Protein 9J09 (pdb70)

Radius of gyration: 22.7 Å; Cα contacts (8 Å, |Δi|>4): 331; chains: 1; bounding box: 56×51×51 Å

Nearest PDB structures (foldseek):
  8bf8-assembly1_A  TM=7.642E-01  e=5.439E-06  Deinococcus radiodurans R1 = ATCC 13939 = DSM 20539
  5nvn-assembly2_C  TM=5.450E-01  e=2.895E-01  Homo sapiens
  2jgb-assembly1_A  TM=5.461E-01  e=4.696E-01  Homo sapiens
  5nvl-assembly2_C  TM=5.279E-01  e=4.988E-01  Homo sapiens
  5nvm-assembly1_A  TM=5.340E-01  e=4.696E-01  Homo sapiens

Organism: NCBI:txid2047

Structure (mmCIF, N/CA/C/O backbone):
data_9J09
#
_entry.id   9J09
#
loop_
_entity.id
_entity.type
_entity.pdbx_description
1 polymer Transposase
2 polymer 'DNA (40-MER)'
3 polymer "DNA (5'-D(P*GP*CP*TP*GP*TP*GP*AP*GP*AP*AP*AP*CP*CP*G)-3')"
4 polymer sgRNA
#
loop_
_atom_site.group_PDB
_atom_site.id
_atom_site.type_symbol
_atom_site.label_atom_id
_atom_site.label_alt_id
_atom_site.label_comp_id
_atom_site.label_asym_id
_atom_site.label_entity_id
_atom_site.label_seq_id
_atom_site.pdbx_PDB_ins_code
_atom_site.Cartn_x
_atom_site.Cartn_y
_atom_site.Cartn_z
_atom_site.occupancy
_atom_site.B_iso_or_equiv
_atom_site.auth_seq_id
_atom_site.auth_comp_id
_atom_site.auth_asym_id
_atom_site.auth_atom_id
_atom_site.pdbx_PDB_model_num
ATOM 1 N N . ASN A 1 11 ? 210.382 187.191 176.089 1.00 95.75 11 ASN A N 1
ATOM 2 C CA . ASN A 1 11 ? 209.539 187.795 175.066 1.00 95.75 11 ASN A CA 1
ATOM 3 C C . ASN A 1 11 ? 208.145 187.189 175.078 1.00 95.75 11 ASN A C 1
ATOM 4 O O . ASN A 1 11 ? 207.447 187.201 174.068 1.00 95.75 11 ASN A O 1
ATOM 9 N N . LEU A 1 12 ? 207.744 186.661 176.229 1.00 94.21 12 LEU A N 1
ATOM 10 C CA . LEU A 1 12 ? 206.449 186.020 176.394 1.00 94.21 12 LEU A CA 1
ATOM 11 C C . LEU A 1 12 ? 205.493 186.958 177.112 1.00 94.21 12 LEU A C 1
ATOM 12 O O . LEU A 1 12 ? 205.899 187.721 177.991 1.00 94.21 12 LEU A O 1
ATOM 17 N N . ARG A 1 13 ? 204.221 186.897 176.738 1.00 94.64 13 ARG A N 1
ATOM 18 C CA . ARG A 1 13 ? 203.224 187.779 177.319 1.00 94.64 13 ARG A CA 1
ATOM 19 C C . ARG A 1 13 ? 201.946 186.988 177.530 1.00 94.64 13 ARG A C 1
ATOM 20 O O . ARG A 1 13 ? 201.769 185.905 176.974 1.00 94.64 13 ARG A O 1
ATOM 28 N N . ALA A 1 14 ? 201.049 187.534 178.339 1.00 88.91 14 ALA A N 1
ATOM 29 C CA . ALA A 1 14 ? 199.784 186.875 178.616 1.00 88.91 14 ALA A CA 1
ATOM 30 C C . ALA A 1 14 ? 198.655 187.876 178.481 1.00 88.91 14 ALA A C 1
ATOM 31 O O . ALA A 1 14 ? 198.705 188.951 179.082 1.00 88.91 14 ALA A O 1
ATOM 33 N N . TYR A 1 15 ? 197.641 187.525 177.701 1.00 80.36 15 TYR A N 1
ATOM 34 C CA . TYR A 1 15 ? 196.460 188.363 177.524 1.00 80.36 15 TYR A CA 1
ATOM 35 C C . TYR A 1 15 ? 195.298 187.658 178.204 1.00 80.36 15 TYR A C 1
ATOM 36 O O . TYR A 1 15 ? 194.878 186.585 177.765 1.00 80.36 15 TYR A O 1
ATOM 45 N N . LYS A 1 16 ? 194.784 188.251 179.274 1.00 76.85 16 LYS A N 1
ATOM 46 C CA . LYS A 1 16 ? 193.791 187.604 180.120 1.00 76.85 16 LYS A CA 1
ATOM 47 C C . LYS A 1 16 ? 192.461 188.328 179.991 1.00 76.85 16 LYS A C 1
ATOM 48 O O . LYS A 1 16 ? 192.368 189.518 180.301 1.00 76.85 16 LYS A O 1
ATOM 54 N N . PHE A 1 17 ? 191.436 187.605 179.557 1.00 77.56 17 PHE A N 1
ATOM 55 C CA . PHE A 1 17 ? 190.098 188.155 179.395 1.00 77.56 17 PHE A CA 1
ATOM 56 C C . PHE A 1 17 ? 189.122 187.411 180.291 1.00 77.56 17 PHE A C 1
ATOM 57 O O . PHE A 1 17 ? 189.240 186.196 180.485 1.00 77.56 17 PHE A O 1
ATOM 65 N N . ARG A 1 18 ? 188.145 188.137 180.818 1.00 78.54 18 ARG A N 1
ATOM 66 C CA . ARG A 1 18 ? 187.067 187.528 181.580 1.00 78.54 18 ARG A CA 1
ATOM 67 C C . ARG A 1 18 ? 185.969 187.104 180.616 1.00 78.54 18 ARG A C 1
ATOM 68 O O . ARG A 1 18 ? 185.416 187.940 179.896 1.00 78.54 18 ARG A O 1
ATOM 76 N N . LEU A 1 19 ? 185.650 185.814 180.609 1.00 82.50 19 LEU A N 1
ATOM 77 C CA . LEU A 1 19 ? 184.705 185.260 179.654 1.00 82.50 19 LEU A CA 1
ATOM 78 C C . LEU A 1 19 ? 183.268 185.546 180.070 1.00 82.50 19 LEU A C 1
ATOM 79 O O . LEU A 1 19 ? 182.977 185.879 181.219 1.00 82.50 19 LEU A O 1
ATOM 84 N N . ASP A 1 20 ? 182.363 185.401 179.107 1.00 88.27 20 ASP A N 1
ATOM 85 C CA . ASP A 1 20 ? 180.928 185.596 179.313 1.00 88.27 20 ASP A CA 1
ATOM 86 C C . ASP A 1 20 ? 180.182 184.416 178.702 1.00 88.27 20 ASP A C 1
ATOM 87 O O . ASP A 1 20 ? 179.453 184.566 177.715 1.00 88.27 20 ASP A O 1
ATOM 92 N N . PRO A 1 21 ? 180.329 183.226 179.276 1.00 86.56 21 PRO A N 1
ATOM 93 C CA . PRO A 1 21 ? 179.779 182.023 178.650 1.00 86.56 21 PRO A CA 1
ATOM 94 C C . PRO A 1 21 ? 178.284 181.887 178.899 1.00 86.56 21 PRO A C 1
ATOM 95 O O . PRO A 1 21 ? 177.679 182.622 179.679 1.00 86.56 21 PRO A O 1
ATOM 99 N N . ASN A 1 22 ? 177.694 180.920 178.208 1.00 90.54 22 ASN A N 1
ATOM 100 C CA . ASN A 1 22 ? 176.291 180.565 178.353 1.00 90.54 22 ASN A CA 1
ATOM 101 C C . ASN A 1 22 ? 176.177 179.238 179.099 1.00 90.54 22 ASN A C 1
ATOM 102 O O . ASN A 1 22 ? 177.178 178.603 179.438 1.00 90.54 22 ASN A O 1
ATOM 107 N N . GLN A 1 23 ? 174.935 178.818 179.352 1.00 97.30 23 GLN A N 1
ATOM 108 C CA . GLN A 1 23 ? 174.703 177.618 180.151 1.00 97.30 23 GLN A CA 1
ATOM 109 C C . GLN A 1 23 ? 175.393 176.406 179.542 1.00 97.30 23 GLN A C 1
ATOM 110 O O . GLN A 1 23 ? 176.126 175.679 180.228 1.00 97.30 23 GLN A O 1
ATOM 116 N N . ALA A 1 24 ? 175.180 176.182 178.246 1.00 90.11 24 ALA A N 1
ATOM 117 C CA . ALA A 1 24 ? 175.728 175.005 177.589 1.00 90.11 24 ALA A CA 1
ATOM 118 C C . ALA A 1 24 ? 177.246 174.991 177.599 1.00 90.11 24 ALA A C 1
ATOM 119 O O . ALA A 1 24 ? 177.843 173.931 177.397 1.00 90.11 24 ALA A O 1
ATOM 121 N N . GLN A 1 25 ? 177.884 176.134 177.826 1.00 90.09 25 GLN A N 1
ATOM 122 C CA . GLN A 1 25 ? 179.335 176.181 177.917 1.00 90.09 25 GLN A CA 1
ATOM 123 C C . GLN A 1 25 ? 179.843 176.151 179.351 1.00 90.09 25 GLN A C 1
ATOM 124 O O . GLN A 1 25 ? 180.897 175.561 179.610 1.00 90.09 25 GLN A O 1
ATOM 130 N N . THR A 1 26 ? 179.110 176.743 180.296 1.00 89.51 26 THR A N 1
ATOM 131 C CA . THR A 1 26 ? 179.476 176.602 181.701 1.00 89.51 26 THR A CA 1
ATOM 132 C C . THR A 1 26 ? 179.419 175.145 182.134 1.00 89.51 26 THR A C 1
ATOM 133 O O . THR A 1 26 ? 180.261 174.686 182.919 1.00 89.51 26 THR A O 1
ATOM 137 N N . THR A 1 27 ? 178.420 174.405 181.648 1.00 87.72 27 THR A N 1
ATOM 138 C CA . THR A 1 27 ? 178.336 172.989 181.984 1.00 87.72 27 THR A CA 1
ATOM 139 C C . THR A 1 27 ? 179.570 172.238 181.500 1.00 87.72 27 THR A C 1
ATOM 140 O O . THR A 1 27 ? 180.151 171.432 182.240 1.00 87.72 27 THR A O 1
ATOM 144 N N . ALA A 1 28 ? 180.003 172.512 180.271 1.00 83.58 28 ALA A N 1
ATOM 145 C CA . ALA A 1 28 ? 181.201 171.865 179.752 1.00 83.58 28 ALA A CA 1
ATOM 146 C C . ALA A 1 28 ? 182.437 172.280 180.535 1.00 83.58 28 ALA A C 1
ATOM 147 O O . ALA A 1 28 ? 183.361 171.480 180.716 1.00 83.58 28 ALA A O 1
ATOM 149 N N . LEU A 1 29 ? 182.483 173.529 180.996 1.00 81.48 29 LEU A N 1
ATOM 150 C CA . LEU A 1 29 ? 183.633 173.972 181.778 1.00 81.48 29 LEU A CA 1
ATOM 151 C C . LEU A 1 29 ? 183.714 173.241 183.118 1.00 81.48 29 LEU A C 1
ATOM 152 O O . LEU A 1 29 ? 184.798 172.797 183.526 1.00 81.48 29 LEU A O 1
ATOM 157 N N . TYR A 1 30 ? 182.579 173.105 183.814 1.00 83.96 30 TYR A N 1
ATOM 158 C CA . TYR A 1 30 ? 182.545 172.257 185.007 1.00 83.96 30 TYR A CA 1
ATOM 159 C C . TYR A 1 30 ? 183.001 170.840 184.702 1.00 83.96 30 TYR A C 1
ATOM 160 O O . TYR A 1 30 ? 183.776 170.252 185.463 1.00 83.96 30 TYR A O 1
ATOM 169 N N . GLN A 1 31 ? 182.517 170.262 183.605 1.00 81.48 31 GLN A N 1
ATOM 170 C CA . GLN A 1 31 ? 182.913 168.895 183.293 1.00 81.48 31 GLN A CA 1
ATOM 171 C C . GLN A 1 31 ? 184.418 168.794 183.079 1.00 81.48 31 GLN A C 1
ATOM 172 O O . GLN A 1 31 ? 185.059 167.843 183.543 1.00 81.48 31 GLN A O 1
ATOM 178 N N . ALA A 1 32 ? 185.003 169.776 182.394 1.00 82.41 32 ALA A N 1
ATOM 179 C CA . ALA A 1 32 ? 186.436 169.737 182.122 1.00 82.41 32 ALA A CA 1
ATOM 180 C C . ALA A 1 32 ? 187.250 169.851 183.404 1.00 82.41 32 ALA A C 1
ATOM 181 O O . ALA A 1 32 ? 188.213 169.098 183.613 1.00 82.41 32 ALA A O 1
ATOM 183 N N . VAL A 1 33 ? 186.884 170.792 184.277 1.00 86.27 33 VAL A N 1
ATOM 184 C CA . VAL A 1 33 ? 187.651 170.941 185.511 1.00 86.27 33 VAL A CA 1
ATOM 185 C C . VAL A 1 33 ? 187.485 169.706 186.389 1.00 86.27 33 VAL A C 1
ATOM 186 O O . VAL A 1 33 ? 188.437 169.264 187.045 1.00 86.27 33 VAL A O 1
ATOM 190 N N . GLY A 1 34 ? 186.287 169.113 186.396 1.00 84.23 34 GLY A N 1
ATOM 191 C CA . GLY A 1 34 ? 186.093 167.878 187.134 1.00 84.23 34 GLY A CA 1
ATOM 192 C C . GLY A 1 34 ? 186.964 166.750 186.620 1.00 84.23 34 GLY A C 1
ATOM 193 O O . GLY A 1 34 ? 187.535 165.988 187.403 1.00 84.23 34 GLY A O 1
ATOM 194 N N . ALA A 1 35 ? 187.080 166.628 185.297 1.00 80.86 35 ALA A N 1
ATOM 195 C CA . ALA A 1 35 ? 187.932 165.588 184.729 1.00 80.86 35 ALA A CA 1
ATOM 196 C C . ALA A 1 35 ? 189.392 165.793 185.112 1.00 80.86 35 ALA A C 1
ATOM 197 O O . ALA A 1 35 ? 190.094 164.833 185.462 1.00 80.86 35 ALA A O 1
ATOM 199 N N . ALA A 1 36 ? 189.870 167.037 185.043 1.00 82.59 36 ALA A N 1
ATOM 200 C CA . ALA A 1 36 ? 191.259 167.300 185.415 1.00 82.59 36 ALA A CA 1
ATOM 201 C C . ALA A 1 36 ? 191.502 166.986 186.887 1.00 82.59 36 ALA A C 1
ATOM 202 O O . ALA A 1 36 ? 192.534 166.402 187.246 1.00 82.59 36 ALA A O 1
ATOM 204 N N . ARG A 1 37 ? 190.555 167.355 187.752 1.00 87.94 37 ARG A N 1
ATOM 205 C CA . ARG A 1 37 ? 190.668 167.018 189.166 1.00 87.94 37 ARG A CA 1
ATOM 206 C C . ARG A 1 37 ? 190.722 165.511 189.371 1.00 87.94 37 ARG A C 1
ATOM 207 O O . ARG A 1 37 ? 191.538 165.011 190.154 1.00 87.94 37 ARG A O 1
ATOM 215 N N . TYR A 1 38 ? 189.852 164.775 188.678 1.00 85.51 38 TYR A N 1
ATOM 216 C CA . TYR A 1 38 ? 189.801 163.325 188.822 1.00 85.51 38 TYR A CA 1
ATOM 217 C C . TYR A 1 38 ? 191.133 162.689 188.446 1.00 85.51 38 TYR A C 1
ATOM 218 O O . TYR A 1 38 ? 191.667 161.844 189.179 1.00 85.51 38 TYR A O 1
ATOM 227 N N . THR A 1 39 ? 191.697 163.095 187.309 1.00 82.61 39 THR A N 1
ATOM 228 C CA . THR A 1 39 ? 192.965 162.508 186.885 1.00 82.61 39 THR A CA 1
ATOM 229 C C . THR A 1 39 ? 194.099 162.890 187.829 1.00 82.61 39 THR A C 1
ATOM 230 O O . THR A 1 39 ? 194.978 162.065 188.124 1.00 82.61 39 THR A O 1
ATOM 234 N N . TYR A 1 40 ? 194.101 164.132 188.318 1.00 86.98 40 TYR A N 1
ATOM 235 C CA . TYR A 1 40 ? 195.125 164.533 189.276 1.00 86.98 40 TYR A CA 1
ATOM 236 C C . TYR A 1 40 ? 195.059 163.672 190.530 1.00 86.98 40 TYR A C 1
ATOM 237 O O . TYR A 1 40 ? 196.088 163.203 191.033 1.00 86.98 40 TYR A O 1
ATOM 246 N N . ASN A 1 41 ? 193.848 163.456 191.048 1.00 87.80 41 ASN A N 1
ATOM 247 C CA . ASN A 1 41 ? 193.691 162.617 192.229 1.00 87.80 41 ASN A CA 1
ATOM 248 C C . ASN A 1 41 ? 194.199 161.210 191.968 1.00 87.80 41 ASN A C 1
ATOM 249 O O . ASN A 1 41 ? 194.895 160.628 192.808 1.00 87.80 41 ASN A O 1
ATOM 254 N N . MET A 1 42 ? 193.868 160.652 190.802 1.00 90.16 42 MET A N 1
ATOM 255 C CA . MET A 1 42 ? 194.341 159.313 190.466 1.00 90.16 42 MET A CA 1
ATOM 256 C C . MET A 1 42 ? 195.861 159.232 190.524 1.00 90.16 42 MET A C 1
ATOM 257 O O . MET A 1 42 ? 196.431 158.356 191.197 1.00 90.16 42 MET A O 1
ATOM 262 N N . LEU A 1 43 ? 196.536 160.143 189.820 1.00 89.10 43 LEU A N 1
ATOM 263 C CA . LEU A 1 43 ? 197.990 160.055 189.744 1.00 89.10 43 LEU A CA 1
ATOM 264 C C . LEU A 1 43 ? 198.619 160.266 191.112 1.00 89.10 43 LEU A C 1
ATOM 265 O O . LEU A 1 43 ? 199.555 159.549 191.493 1.00 89.10 43 LEU A O 1
ATOM 270 N N . THR A 1 44 ? 198.111 161.235 191.873 1.00 94.47 44 THR A N 1
ATOM 271 C CA . THR A 1 44 ? 198.692 161.505 193.181 1.00 94.47 44 THR A CA 1
ATOM 272 C C . THR A 1 44 ? 198.520 160.313 194.111 1.00 94.47 44 THR A C 1
ATOM 273 O O . THR A 1 44 ? 199.453 159.945 194.830 1.00 94.47 44 THR A O 1
ATOM 277 N N . ALA A 1 45 ? 197.343 159.682 194.101 1.00 96.27 45 ALA A N 1
ATOM 278 C CA . ALA A 1 45 ? 197.124 158.528 194.966 1.00 96.27 45 ALA A CA 1
ATOM 279 C C . ALA A 1 45 ? 198.080 157.395 194.624 1.00 96.27 45 ALA A C 1
ATOM 280 O O . ALA A 1 45 ? 198.699 156.793 195.515 1.00 96.27 45 ALA A O 1
ATOM 282 N N . TYR A 1 46 ? 198.218 157.090 193.333 1.00 102.95 46 TYR A N 1
ATOM 283 C CA . TYR A 1 46 ? 199.117 156.007 192.945 1.00 102.95 46 TYR A CA 1
ATOM 284 C C . TYR A 1 46 ? 200.550 156.305 193.378 1.00 102.95 46 TYR A C 1
ATOM 285 O O . TYR A 1 46 ? 201.230 155.451 193.973 1.00 102.95 46 TYR A O 1
ATOM 294 N N . ASN A 1 47 ? 201.020 157.525 193.103 1.00 106.38 47 ASN A N 1
ATOM 295 C CA . ASN A 1 47 ? 202.392 157.876 193.450 1.00 106.38 47 ASN A CA 1
ATOM 296 C C . ASN A 1 47 ? 202.603 157.839 194.957 1.00 106.38 47 ASN A C 1
ATOM 297 O O . ASN A 1 47 ? 203.662 157.418 195.436 1.00 106.38 47 ASN A O 1
ATOM 302 N N . LEU A 1 48 ? 201.599 158.275 195.719 1.00 113.16 48 LEU A N 1
ATOM 303 C CA . LEU A 1 48 ? 201.688 158.265 197.173 1.00 113.16 48 LEU A CA 1
ATOM 304 C C . LEU A 1 48 ? 201.859 156.849 197.704 1.00 113.16 48 LEU A C 1
ATOM 305 O O . LEU A 1 48 ? 202.714 156.591 198.563 1.00 113.16 48 LEU A O 1
ATOM 310 N N . GLU A 1 49 ? 201.047 155.914 197.205 1.00 117.16 49 GLU A N 1
ATOM 311 C CA . GLU A 1 49 ? 201.166 154.537 197.673 1.00 117.16 49 GLU A CA 1
ATOM 312 C C . GLU A 1 49 ? 202.529 153.952 197.332 1.00 117.16 49 GLU A C 1
ATOM 313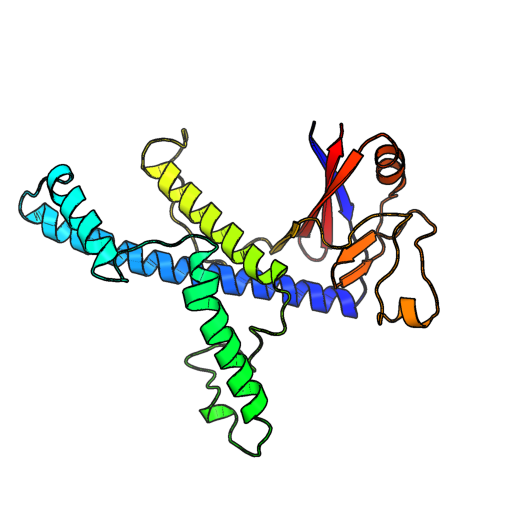 O O . GLU A 1 49 ? 203.164 153.289 198.170 1.00 117.16 49 GLU A O 1
ATOM 319 N N . VAL A 1 50 ? 203.005 154.192 196.109 1.00 119.32 50 VAL A N 1
ATOM 320 C CA . VAL A 1 50 ? 204.310 153.652 195.736 1.00 119.32 50 VAL A CA 1
ATOM 321 C C . VAL A 1 50 ? 205.402 154.246 196.618 1.00 119.32 50 VAL A C 1
ATOM 322 O O . VAL A 1 50 ? 206.337 153.548 197.031 1.00 119.32 50 VAL A O 1
ATOM 326 N N . ASN A 1 51 ? 205.295 155.538 196.936 1.00 132.35 51 ASN A N 1
ATOM 327 C CA . ASN A 1 51 ? 206.297 156.179 197.784 1.00 132.35 51 ASN A CA 1
ATOM 328 C C . ASN A 1 51 ? 206.299 155.595 199.190 1.00 132.35 51 ASN A C 1
ATOM 329 O O . ASN A 1 51 ? 207.364 155.412 199.795 1.00 132.35 51 ASN A O 1
ATOM 334 N N . ARG A 1 52 ? 205.112 155.333 199.742 1.00 139.22 52 ARG A N 1
ATOM 335 C CA . ARG A 1 52 ? 205.042 154.740 201.073 1.00 139.22 52 ARG A CA 1
ATOM 336 C C . ARG A 1 52 ? 205.695 153.366 201.092 1.00 139.22 52 ARG A C 1
ATOM 337 O O . ARG A 1 52 ? 206.456 153.036 202.014 1.00 139.22 52 ARG A O 1
ATOM 345 N N . LEU A 1 53 ? 205.425 152.550 200.074 1.00 142.71 53 LEU A N 1
ATOM 346 C CA . LEU A 1 53 ? 206.106 151.261 200.009 1.00 142.71 53 LEU A CA 1
ATOM 347 C C . LEU A 1 53 ? 207.617 151.450 199.911 1.00 142.71 53 LEU A C 1
ATOM 348 O O . LEU A 1 53 ? 208.388 150.755 200.590 1.00 142.71 53 LEU A O 1
ATOM 353 N N . ARG A 1 54 ? 208.055 152.414 199.096 1.00 152.40 54 ARG A N 1
ATOM 354 C CA . ARG A 1 54 ? 209.483 152.649 198.910 1.00 152.40 54 ARG A CA 1
ATOM 355 C C . ARG A 1 54 ? 210.166 152.988 200.227 1.00 152.40 54 ARG A C 1
ATOM 356 O O . ARG A 1 54 ? 211.196 152.399 200.575 1.00 152.40 54 ARG A O 1
ATOM 364 N N . ASP A 1 55 ? 209.613 153.942 200.978 1.00 165.36 55 ASP A N 1
ATOM 365 C CA . ASP A 1 55 ? 210.347 154.370 202.164 1.00 165.36 55 ASP A CA 1
ATOM 366 C C . ASP A 1 55 ? 210.201 153.378 203.313 1.00 165.36 55 ASP A C 1
ATOM 367 O O . ASP A 1 55 ? 211.102 153.293 204.154 1.00 165.36 55 ASP A O 1
ATOM 372 N N . ASP A 1 56 ? 209.114 152.596 203.364 1.00 171.37 56 ASP A N 1
ATOM 373 C CA . ASP A 1 56 ? 209.082 151.502 204.334 1.00 171.37 56 ASP A CA 1
ATOM 374 C C . ASP A 1 56 ? 210.181 150.487 204.047 1.00 171.37 56 ASP A C 1
ATOM 375 O O . ASP A 1 56 ? 210.880 150.035 204.965 1.00 171.37 56 ASP A O 1
ATOM 380 N N . TYR A 1 57 ? 210.363 150.123 202.773 1.00 182.28 57 TYR A N 1
ATOM 381 C CA . TYR A 1 57 ? 211.460 149.219 202.439 1.00 182.28 57 TYR A CA 1
ATOM 382 C C . TYR A 1 57 ? 212.805 149.835 202.797 1.00 182.28 57 TYR A C 1
ATOM 383 O O . TYR A 1 57 ? 213.698 149.145 203.305 1.00 182.28 57 TYR A O 1
ATOM 392 N N . TRP A 1 58 ? 212.973 151.132 202.527 1.00 194.75 58 TRP A N 1
ATOM 393 C CA . TRP A 1 58 ? 214.242 151.786 202.829 1.00 194.75 58 TRP A CA 1
ATOM 394 C C . TRP A 1 58 ? 214.534 151.770 204.323 1.00 194.75 58 TRP A C 1
ATOM 395 O O . TRP A 1 58 ? 215.669 151.509 204.737 1.00 194.75 58 TRP A O 1
ATOM 406 N N . LYS A 1 59 ? 213.526 152.059 205.148 1.00 199.37 59 LYS A N 1
ATOM 407 C CA . LYS A 1 59 ? 213.728 152.040 206.593 1.00 199.37 59 LYS A CA 1
ATOM 408 C C . LYS A 1 59 ? 214.045 150.634 207.087 1.00 199.37 59 LYS A C 1
ATOM 409 O O . LYS A 1 59 ? 214.919 150.453 207.945 1.00 199.37 59 LYS A O 1
ATOM 415 N N . ARG A 1 60 ? 213.349 149.626 206.554 1.00 204.99 60 ARG A N 1
ATOM 416 C CA . ARG A 1 60 ? 213.633 148.251 206.953 1.00 204.99 60 ARG A CA 1
ATOM 417 C C . ARG A 1 60 ? 215.062 147.859 206.604 1.00 204.99 60 ARG A C 1
ATOM 418 O O . ARG A 1 60 ? 215.742 147.196 207.394 1.00 204.99 60 ARG A O 1
ATOM 426 N N . ARG A 1 61 ? 215.536 148.257 205.421 1.00 209.17 61 ARG A N 1
ATOM 427 C CA . ARG A 1 61 ? 216.904 147.923 205.038 1.00 209.17 61 ARG A CA 1
ATOM 428 C C . ARG A 1 61 ? 217.930 148.712 205.845 1.00 209.17 61 ARG A C 1
ATOM 429 O O . ARG A 1 61 ? 219.002 148.183 206.161 1.00 209.17 61 ARG A O 1
ATOM 437 N N . HIS A 1 62 ? 217.632 149.969 206.181 1.00 213.76 62 HIS A N 1
ATOM 438 C CA . HIS A 1 62 ? 218.583 150.787 206.924 1.00 213.76 62 HIS A CA 1
ATOM 439 C C . HIS A 1 62 ? 218.642 150.434 208.402 1.00 213.76 62 HIS A C 1
ATOM 440 O O . HIS A 1 62 ? 219.637 150.757 209.060 1.00 213.76 62 HIS A O 1
ATOM 447 N N . ASP A 1 63 ? 217.606 149.787 208.942 1.00 216.26 63 ASP A N 1
ATOM 448 C CA . ASP A 1 63 ? 217.676 149.337 210.328 1.00 216.26 63 ASP A CA 1
ATOM 449 C C . ASP A 1 63 ? 218.766 148.295 210.540 1.00 216.26 63 ASP A C 1
ATOM 450 O O . ASP A 1 63 ? 219.143 148.033 211.688 1.00 216.26 63 ASP A O 1
ATOM 455 N N . GLU A 1 64 ? 219.279 147.694 209.466 1.00 221.67 64 GLU A N 1
ATOM 456 C CA . GLU A 1 64 ? 220.332 146.692 209.551 1.00 221.67 64 GLU A CA 1
ATOM 457 C C . GLU A 1 64 ? 221.660 147.196 208.994 1.00 221.67 64 GLU A C 1
ATOM 458 O O . GLU A 1 64 ? 222.481 146.393 208.537 1.00 221.67 64 GLU A O 1
ATOM 464 N N . ASP A 1 65 ? 221.881 148.513 209.019 1.00 219.84 65 ASP A N 1
ATOM 465 C CA . ASP A 1 65 ? 223.155 149.125 208.636 1.00 219.84 65 ASP A CA 1
ATOM 466 C C . ASP A 1 65 ? 223.537 148.770 207.197 1.00 219.84 65 ASP A C 1
ATOM 467 O O . ASP A 1 65 ? 224.526 148.083 206.935 1.00 219.84 65 ASP A O 1
ATOM 469 N N . ILE A 1 66 ? 222.726 149.254 206.260 1.00 215.57 66 ILE A N 1
ATOM 470 C CA . ILE A 1 66 ? 222.958 149.061 204.834 1.00 215.57 66 ILE A CA 1
ATOM 471 C C . ILE A 1 66 ? 223.220 150.421 204.203 1.00 215.57 66 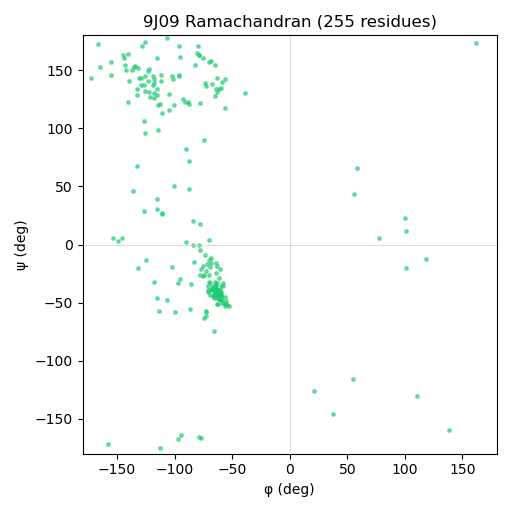ILE A C 1
ATOM 472 O O . ILE A 1 66 ? 222.439 151.360 204.395 1.00 215.57 66 ILE A O 1
ATOM 474 N N . SER A 1 67 ? 224.319 150.525 203.461 1.00 210.27 67 SER A N 1
ATOM 475 C CA . SER A 1 67 ? 224.655 151.775 202.793 1.00 210.27 67 SER A CA 1
ATOM 476 C C . SER A 1 67 ? 223.735 152.009 201.600 1.00 210.27 67 SER A C 1
ATOM 477 O O . SER A 1 67 ? 223.421 151.086 200.845 1.00 210.27 67 SER A O 1
ATOM 480 N N . ASP A 1 68 ? 223.305 153.262 201.433 1.00 204.54 68 ASP A N 1
ATOM 481 C CA . ASP A 1 68 ? 222.392 153.593 200.344 1.00 204.54 68 ASP A CA 1
ATOM 482 C C . ASP A 1 68 ? 223.067 153.485 198.983 1.00 204.54 68 ASP A C 1
ATOM 483 O O . ASP A 1 68 ? 222.411 153.132 197.996 1.00 204.54 68 ASP A O 1
ATOM 485 N N . ALA A 1 69 ? 224.364 153.790 198.906 1.00 204.02 69 ALA A N 1
ATOM 486 C CA . ALA A 1 69 ? 225.065 153.722 197.628 1.00 204.02 69 ALA A CA 1
ATOM 487 C C . ALA A 1 69 ? 225.086 152.300 197.082 1.00 204.02 69 ALA A C 1
ATOM 488 O O . ALA A 1 69 ? 224.883 152.085 195.881 1.00 204.02 69 ALA A O 1
ATOM 490 N N . ASP A 1 70 ? 225.339 151.316 197.948 1.00 203.92 70 ASP A N 1
ATOM 491 C CA . ASP A 1 70 ? 225.340 149.926 197.505 1.00 203.92 70 ASP A CA 1
ATOM 492 C C . ASP A 1 70 ? 223.953 149.486 197.053 1.00 203.92 70 ASP A C 1
ATOM 493 O O . ASP A 1 70 ? 223.813 148.819 196.022 1.00 203.92 70 ASP A O 1
ATOM 495 N N . ILE A 1 71 ? 222.913 149.855 197.808 1.00 199.59 71 ILE A N 1
ATOM 496 C CA . ILE A 1 71 ? 221.553 149.452 197.453 1.00 199.59 71 ILE A CA 1
ATOM 497 C C . ILE A 1 71 ? 220.968 150.280 196.323 1.00 199.59 71 ILE A C 1
ATOM 498 O O . ILE A 1 71 ? 219.857 149.986 195.867 1.00 199.59 71 ILE A O 1
ATOM 503 N N . LYS A 1 72 ? 221.677 151.312 195.862 1.00 195.32 72 LYS A N 1
ATOM 504 C CA . LYS A 1 72 ? 221.222 152.040 194.682 1.00 195.32 72 LYS A CA 1
ATOM 505 C C . LYS A 1 72 ? 221.162 151.123 193.467 1.00 195.32 72 LYS A C 1
ATOM 506 O O . LYS A 1 72 ? 220.182 151.141 192.712 1.00 195.32 72 LYS A O 1
ATOM 508 N N . LYS A 1 73 ? 222.195 150.300 193.272 1.00 193.18 73 LYS A N 1
ATOM 509 C CA . LYS A 1 73 ? 222.175 149.333 192.179 1.00 193.18 73 LYS A CA 1
ATOM 510 C C . LYS A 1 73 ? 221.079 148.295 192.383 1.00 193.18 73 LYS A C 1
ATOM 511 O O . LYS A 1 73 ? 220.449 147.851 191.415 1.00 193.18 73 LYS A O 1
ATOM 513 N N . GLU A 1 74 ? 220.843 147.890 193.633 1.00 189.64 74 GLU A N 1
ATOM 514 C CA . GLU A 1 74 ? 219.770 146.941 193.913 1.00 189.64 74 GLU A CA 1
ATOM 515 C C . GLU A 1 74 ? 218.414 147.513 193.524 1.00 189.64 74 GLU A C 1
ATOM 516 O O . GLU A 1 74 ? 217.599 146.828 192.897 1.00 189.64 74 GLU A O 1
ATOM 518 N N . LEU A 1 75 ? 218.159 148.773 193.878 1.00 184.28 75 LEU A N 1
ATOM 519 C CA . LEU A 1 75 ? 216.901 149.409 193.500 1.00 184.28 75 LEU A CA 1
ATOM 520 C C . LEU A 1 75 ? 216.809 149.600 191.990 1.00 184.28 75 LEU A C 1
ATOM 521 O O . LEU A 1 75 ? 215.727 149.463 191.407 1.00 184.28 75 LEU A O 1
ATOM 526 N N . ASN A 1 76 ? 217.931 149.921 191.341 1.00 186.70 76 ASN A N 1
ATOM 527 C CA . ASN A 1 76 ? 217.928 150.064 189.888 1.00 186.70 76 ASN A CA 1
ATOM 528 C C . ASN A 1 76 ? 217.564 148.751 189.207 1.00 186.70 76 ASN A C 1
ATOM 529 O O . ASN A 1 76 ? 216.787 148.734 188.246 1.00 186.70 76 ASN A O 1
ATOM 531 N N . ALA A 1 77 ? 218.124 147.639 189.688 1.00 182.31 77 ALA A N 1
ATOM 532 C CA . ALA A 1 77 ? 217.743 146.333 189.162 1.00 182.31 77 ALA A CA 1
ATOM 533 C C . ALA A 1 77 ? 216.287 146.017 189.478 1.00 182.31 77 ALA A C 1
ATOM 534 O O . ALA A 1 77 ? 215.573 145.444 188.646 1.00 182.31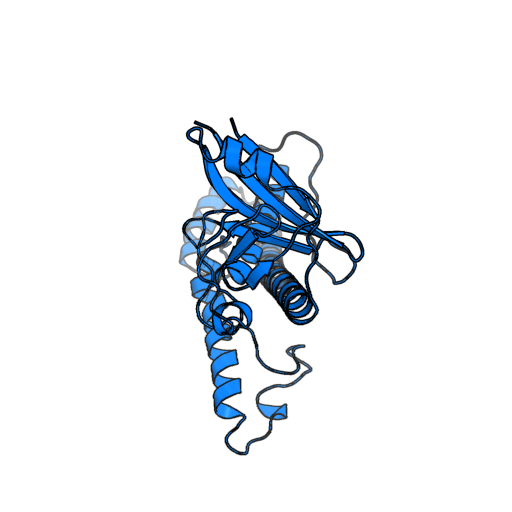 77 ALA A O 1
ATOM 536 N N . LEU A 1 78 ? 215.831 146.382 190.678 1.00 173.01 78 LEU A N 1
ATOM 537 C CA . LEU A 1 78 ? 214.445 146.167 191.070 1.00 173.01 78 LEU A CA 1
ATOM 538 C C . LEU A 1 78 ? 213.473 146.967 190.213 1.00 173.01 78 LEU A C 1
ATOM 539 O O . LEU A 1 78 ? 212.305 146.579 190.097 1.00 173.01 78 LEU A O 1
ATOM 544 N N . ALA A 1 79 ? 213.930 148.066 189.610 1.00 175.35 79 ALA A N 1
ATOM 545 C CA . ALA A 1 79 ? 213.066 148.833 188.718 1.00 175.35 79 ALA A CA 1
ATOM 546 C C . ALA A 1 79 ? 212.604 147.983 187.542 1.00 175.35 79 ALA A C 1
ATOM 547 O O . ALA A 1 79 ? 211.436 148.045 187.140 1.00 175.35 79 ALA A O 1
ATOM 549 N N . LYS A 1 80 ? 213.504 147.178 186.983 1.00 175.70 80 LYS A N 1
ATOM 550 C CA . LYS A 1 80 ? 213.154 146.260 185.909 1.00 175.70 80 LYS A CA 1
ATOM 551 C C . LYS A 1 80 ? 212.585 144.944 186.420 1.00 175.70 80 LYS A C 1
ATOM 552 O O . LYS A 1 80 ? 212.235 144.082 185.606 1.00 175.70 80 LYS A O 1
ATOM 554 N N . GLU A 1 81 ? 212.483 144.766 187.737 1.00 167.62 81 GLU A N 1
ATOM 555 C CA . GLU A 1 81 ? 212.004 143.518 188.322 1.00 167.62 81 GLU A CA 1
ATOM 556 C C . GLU A 1 81 ? 210.536 143.594 188.728 1.00 167.62 81 GLU A C 1
ATOM 557 O O . GLU A 1 81 ? 209.716 142.803 188.252 1.00 167.62 81 GLU A O 1
ATOM 559 N N . ASP A 1 82 ? 210.185 144.535 189.601 1.00 156.79 82 ASP A N 1
ATOM 560 C CA . ASP A 1 82 ? 208.826 144.663 190.107 1.00 156.79 82 ASP A CA 1
ATOM 561 C C . ASP A 1 82 ? 208.263 146.014 189.695 1.00 156.79 82 ASP A C 1
ATOM 562 O O . ASP A 1 82 ? 208.958 147.034 189.745 1.00 156.79 82 ASP A O 1
ATOM 567 N N . LYS A 1 83 ? 206.994 146.006 189.285 1.00 144.32 83 LYS A N 1
ATOM 568 C CA . LYS A 1 83 ? 206.343 147.233 188.845 1.00 144.32 83 LYS A CA 1
ATOM 569 C C . LYS A 1 83 ? 206.157 148.207 190.000 1.00 144.32 83 LYS A C 1
ATOM 570 O O . LYS A 1 83 ? 206.316 149.420 189.827 1.00 144.32 83 LYS A O 1
ATOM 576 N N . ARG A 1 84 ? 205.830 147.700 191.187 1.00 146.81 84 ARG A N 1
ATOM 577 C CA . ARG A 1 84 ? 205.521 148.568 192.317 1.00 146.81 84 ARG A CA 1
ATOM 578 C C . ARG A 1 84 ? 206.733 149.314 192.858 1.00 146.81 84 ARG A C 1
ATOM 579 O O . ARG A 1 84 ? 206.597 150.012 193.868 1.00 146.81 84 ARG A O 1
ATOM 587 N N . TYR A 1 85 ? 207.901 149.192 192.234 1.00 148.39 85 TYR A N 1
ATOM 588 C CA . TYR A 1 85 ? 209.103 149.900 192.659 1.00 148.39 85 TYR A CA 1
ATOM 589 C C . TYR A 1 85 ? 209.557 150.901 191.602 1.00 148.39 85 TYR A C 1
ATOM 590 O O . TYR A 1 85 ? 210.751 151.068 191.350 1.00 148.39 85 TYR A O 1
ATOM 599 N N . LYS A 1 86 ? 208.603 151.574 190.968 1.00 136.90 86 LYS A N 1
ATOM 600 C CA . LYS A 1 86 ? 208.901 152.550 189.934 1.00 136.90 86 LYS A CA 1
ATOM 601 C C . LYS A 1 86 ? 207.934 153.713 190.053 1.00 136.90 86 LYS A C 1
ATOM 602 O O . LYS A 1 86 ? 206.791 153.550 190.486 1.00 136.90 86 LYS A O 1
ATOM 608 N N . GLN A 1 87 ? 208.404 154.889 189.655 1.00 121.95 87 GLN A N 1
ATOM 609 C CA . GLN A 1 87 ? 207.601 156.097 189.688 1.00 121.95 87 GLN A CA 1
ATOM 610 C C . GLN A 1 87 ? 207.437 156.623 188.265 1.00 121.95 87 GLN A C 1
ATOM 611 O O . GLN A 1 87 ? 208.364 156.555 187.453 1.00 121.95 87 GLN A O 1
ATOM 617 N N . LEU A 1 88 ? 206.251 157.148 187.964 1.00 114.35 88 LEU A N 1
ATOM 618 C CA . LEU A 1 88 ? 205.847 157.419 186.592 1.00 114.35 88 LEU A CA 1
ATOM 619 C C . LEU A 1 88 ? 205.658 158.912 186.346 1.00 114.35 88 LEU A C 1
ATOM 620 O O . LEU A 1 88 ? 205.486 159.704 187.275 1.00 114.35 88 LEU A O 1
ATOM 625 N N . ASN A 1 89 ? 205.695 159.282 185.067 1.00 105.11 89 ASN A N 1
ATOM 626 C CA . ASN A 1 89 ? 205.509 160.644 184.596 1.00 105.11 89 ASN A CA 1
ATOM 627 C C . ASN A 1 89 ? 204.064 160.851 184.152 1.00 105.11 89 ASN A C 1
ATOM 628 O O . ASN A 1 89 ? 203.181 160.041 184.436 1.00 105.11 89 ASN A O 1
ATOM 633 N N . TYR A 1 90 ? 203.811 161.963 183.459 1.00 97.63 90 TYR A N 1
ATOM 634 C CA . TYR A 1 90 ? 202.474 162.228 182.940 1.00 97.63 90 TYR A CA 1
ATOM 635 C C . TYR A 1 90 ? 202.122 161.341 181.758 1.00 97.63 90 TYR A C 1
ATOM 636 O O . TYR A 1 90 ? 200.936 161.159 181.469 1.00 97.63 90 TYR A O 1
ATOM 645 N N . GLY A 1 91 ? 203.117 160.808 181.058 1.00 101.65 91 GLY A N 1
ATOM 646 C CA . GLY A 1 91 ? 202.864 160.037 179.860 1.00 101.65 91 GLY A CA 1
ATOM 647 C C . GLY A 1 91 ? 202.595 158.574 180.130 1.00 101.65 91 GLY A C 1
ATOM 648 O O . GLY A 1 91 ? 201.554 158.045 179.730 1.00 101.65 91 GLY A O 1
ATOM 649 N N . ALA A 1 92 ? 203.526 157.916 180.823 1.00 97.17 92 ALA A N 1
ATOM 650 C CA . ALA A 1 92 ? 203.416 156.479 181.041 1.00 97.17 92 ALA A CA 1
ATOM 651 C C . ALA A 1 92 ? 202.124 156.120 181.759 1.00 97.17 92 ALA A C 1
ATOM 652 O O . ALA A 1 92 ? 201.529 155.070 181.492 1.00 97.17 92 ALA A O 1
ATOM 654 N N . PHE A 1 93 ? 201.676 156.972 182.679 1.00 91.96 93 PHE A N 1
ATOM 655 C CA . PHE A 1 93 ? 200.431 156.699 183.384 1.00 91.96 93 PHE A CA 1
ATOM 656 C C . PHE A 1 93 ? 199.240 156.722 182.440 1.00 91.96 93 PHE A C 1
ATOM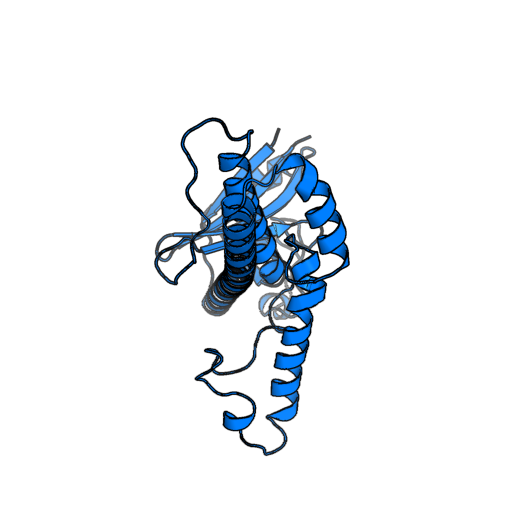 657 O O . PHE A 1 93 ? 198.267 155.996 182.659 1.00 91.96 93 PHE A O 1
ATOM 665 N N . GLY A 1 94 ? 199.284 157.557 181.402 1.00 95.69 94 GLY A N 1
ATOM 666 C CA . GLY A 1 94 ? 198.188 157.584 180.448 1.00 95.69 94 GLY A CA 1
ATOM 667 C C . GLY A 1 94 ? 198.073 156.303 179.645 1.00 95.69 94 GLY A C 1
ATOM 668 O O . GLY A 1 94 ? 196.977 155.767 179.465 1.00 95.69 94 GLY A O 1
ATOM 669 N N . THR A 1 95 ? 199.203 155.788 179.163 1.00 100.42 95 THR A N 1
ATOM 670 C CA . THR A 1 95 ? 199.186 154.566 178.369 1.00 100.42 95 THR A CA 1
ATOM 671 C C . THR A 1 95 ? 198.908 153.349 179.242 1.00 100.42 95 THR A C 1
ATOM 672 O O . THR A 1 95 ? 197.943 152.613 179.013 1.00 100.42 95 THR A O 1
ATOM 676 N N . GLN A 1 96 ? 199.748 153.125 180.255 1.00 101.72 96 GLN A N 1
ATOM 677 C CA . GLN A 1 96 ? 199.631 151.913 181.057 1.00 101.72 96 GLN A CA 1
ATOM 678 C C . GLN A 1 96 ? 198.316 151.867 181.819 1.00 101.72 96 GLN A C 1
ATOM 679 O O . GLN A 1 96 ? 197.695 150.805 181.932 1.00 101.72 96 GLN A O 1
ATOM 685 N N . TYR A 1 97 ? 197.870 153.000 182.348 1.00 100.08 97 TYR A N 1
ATOM 686 C CA . TYR A 1 97 ? 196.758 152.987 183.287 1.00 100.08 97 TYR A CA 1
ATOM 687 C C . TYR A 1 97 ? 195.517 153.696 182.780 1.00 100.08 97 TYR A C 1
ATOM 688 O O . TYR A 1 97 ? 194.425 153.150 182.903 1.00 100.08 97 TYR A O 1
ATOM 697 N N . LEU A 1 98 ? 195.640 154.894 182.213 1.00 97.36 98 LEU A N 1
ATOM 698 C CA . LEU A 1 98 ? 194.450 155.694 181.936 1.00 97.36 98 LEU A CA 1
ATOM 699 C C . LEU A 1 98 ? 193.522 155.008 180.936 1.00 97.36 98 LEU A C 1
ATOM 700 O O . LEU A 1 98 ? 192.317 154.863 181.186 1.00 97.36 98 LEU A O 1
ATOM 705 N N . THR A 1 99 ? 194.059 154.580 179.796 1.00 101.18 99 THR A N 1
ATOM 706 C CA . THR A 1 99 ? 193.192 154.030 178.758 1.00 101.18 99 THR A CA 1
ATOM 707 C C . THR A 1 99 ? 192.592 152.663 179.105 1.00 101.18 99 THR A C 1
ATOM 708 O O . THR A 1 99 ? 191.528 152.336 178.570 1.00 101.18 99 THR A O 1
ATOM 712 N N . PRO A 1 100 ? 193.204 151.825 179.956 1.00 102.41 100 PRO A N 1
ATOM 713 C CA . PRO A 1 100 ? 192.461 150.647 180.429 1.00 102.41 100 PRO A CA 1
ATOM 714 C C . PRO A 1 100 ? 191.112 150.969 181.053 1.00 102.41 100 PRO A C 1
ATOM 715 O O . PRO A 1 100 ? 190.103 150.389 180.641 1.00 102.41 100 PRO A O 1
ATOM 719 N N . GLU A 1 101 ? 191.045 151.878 182.024 1.00 109.51 101 GLU A N 1
ATOM 720 C CA . GLU A 1 101 ? 189.723 152.241 182.521 1.00 109.51 101 GLU A CA 1
ATOM 721 C C . GLU A 1 101 ? 188.953 153.146 181.576 1.00 109.51 101 GLU A C 1
ATOM 722 O O . GLU A 1 101 ? 187.729 153.204 181.682 1.00 109.51 101 GLU A O 1
ATOM 728 N N . LYS A 1 102 ? 189.607 153.819 180.631 1.00 104.60 102 LYS A N 1
ATOM 729 C CA . LYS A 1 102 ? 188.835 154.398 179.536 1.00 104.60 102 LYS A CA 1
ATOM 730 C C . LYS A 1 102 ? 188.005 153.319 178.848 1.00 104.60 102 LYS A C 1
ATOM 731 O O . LYS A 1 102 ? 186.782 153.448 178.691 1.00 104.60 102 LYS A O 1
ATOM 737 N N . LYS A 1 103 ? 188.661 152.221 178.473 1.00 110.43 103 LYS A N 1
ATOM 738 C CA . LYS A 1 103 ? 187.971 151.102 177.846 1.00 110.43 103 LYS A CA 1
ATOM 739 C C . LYS A 1 103 ? 186.971 150.459 178.791 1.00 110.43 103 LYS A C 1
ATOM 740 O O . LYS A 1 103 ? 185.935 149.969 178.347 1.00 110.43 103 LYS A O 1
ATOM 746 N N . ARG A 1 104 ? 187.274 150.419 180.088 1.00 115.83 104 ARG A N 1
ATOM 747 C CA . ARG A 1 104 ? 186.336 149.845 181.051 1.00 115.83 104 ARG A CA 1
ATOM 748 C C . ARG A 1 104 ? 185.052 150.664 181.132 1.00 115.83 104 ARG A C 1
ATOM 749 O O . ARG A 1 104 ? 183.945 150.109 181.173 1.00 115.83 104 ARG A O 1
ATOM 757 N N . HIS A 1 105 ? 185.184 151.990 181.163 1.00 118.13 105 HIS A N 1
ATOM 758 C CA . HIS A 1 105 ? 184.017 152.858 181.127 1.00 118.13 105 HIS A CA 1
ATOM 759 C C . HIS A 1 105 ? 183.237 152.652 179.836 1.00 118.13 105 HIS A C 1
ATOM 760 O O . HIS A 1 105 ? 181.999 152.606 179.843 1.00 118.13 105 HIS A O 1
ATOM 767 N N . GLU A 1 106 ? 183.950 152.509 178.714 1.00 131.00 106 GLU A N 1
ATOM 768 C CA . GLU A 1 106 ? 183.284 152.174 177.456 1.00 131.00 106 GLU A CA 1
ATOM 769 C C . GLU A 1 106 ? 182.532 150.853 177.541 1.00 131.00 106 GLU A C 1
ATOM 770 O O . GLU A 1 106 ? 181.414 150.739 177.027 1.00 131.00 106 GLU A O 1
ATOM 776 N N . GLN A 1 107 ? 183.144 149.836 178.148 1.00 135.65 107 GLN A N 1
ATOM 777 C CA . GLN A 1 107 ? 182.487 148.540 178.276 1.00 135.65 107 GLN A CA 1
ATOM 778 C C . GLN A 1 107 ? 181.197 148.670 179.060 1.00 135.65 107 GLN A C 1
ATOM 779 O O . GLN A 1 107 ? 180.162 148.117 178.670 1.00 135.65 107 GLN A O 1
ATOM 785 N N . ALA A 1 108 ? 181.238 149.411 180.164 1.00 136.90 108 ALA A N 1
ATOM 786 C CA . ALA A 1 108 ? 180.020 149.637 180.929 1.00 136.90 108 ALA A CA 1
ATOM 787 C C . ALA A 1 108 ? 178.968 150.344 180.086 1.00 136.90 108 ALA A C 1
ATOM 788 O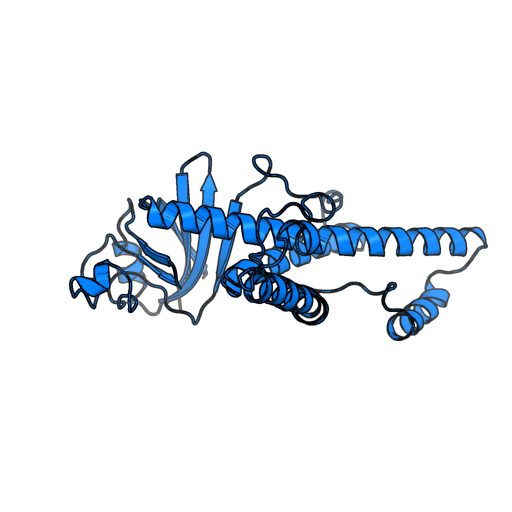 O . ALA A 1 108 ? 177.789 149.972 180.117 1.00 136.90 108 ALA A O 1
ATOM 790 N N . GLU A 1 109 ? 179.372 151.357 179.312 1.00 138.44 109 GLU A N 1
ATOM 791 C CA . GLU A 1 109 ? 178.390 152.079 178.505 1.00 138.44 109 GLU A CA 1
ATOM 792 C C . GLU A 1 109 ? 177.768 151.198 177.431 1.00 138.44 109 GLU A C 1
ATOM 793 O O . GLU A 1 109 ? 176.567 151.296 177.169 1.00 138.44 109 GLU A O 1
ATOM 799 N N . HIS A 1 110 ? 178.561 150.363 176.762 1.00 148.95 110 HIS A N 1
ATOM 800 C CA . HIS A 1 110 ? 177.929 149.592 175.696 1.00 148.95 110 HIS A CA 1
ATOM 801 C C . HIS A 1 110 ? 177.389 148.260 176.189 1.00 148.95 110 HIS A C 1
ATOM 802 O O . HIS A 1 110 ? 176.871 147.482 175.382 1.00 148.95 110 HIS A O 1
ATOM 809 N N . ARG A 1 111 ? 177.508 147.972 177.482 1.00 152.95 111 ARG A N 1
ATOM 810 C CA . ARG A 1 111 ? 176.839 146.818 178.058 1.00 152.95 111 ARG A CA 1
ATOM 811 C C . ARG A 1 111 ? 175.586 147.182 178.838 1.00 152.95 111 ARG A C 1
ATOM 812 O O . ARG A 1 111 ? 174.742 146.309 179.057 1.00 152.95 111 ARG A O 1
ATOM 820 N N . ILE A 1 112 ? 175.443 148.440 179.257 1.00 156.38 112 ILE A N 1
ATOM 821 C CA . ILE A 1 112 ? 174.296 148.808 180.079 1.00 156.38 112 ILE A CA 1
ATOM 822 C C . ILE A 1 112 ? 173.001 148.735 179.277 1.00 156.38 112 ILE A C 1
ATOM 823 O O . ILE A 1 112 ? 171.966 148.299 179.793 1.00 156.38 112 ILE A O 1
ATOM 828 N N . GLU A 1 113 ? 173.027 149.149 178.007 1.00 159.75 113 GLU A N 1
ATOM 829 C CA . GLU A 1 113 ? 171.778 149.248 177.258 1.00 159.75 113 GLU A CA 1
ATOM 830 C C . GLU A 1 113 ? 171.186 147.888 176.931 1.00 159.75 113 GLU A C 1
ATOM 831 O O . GLU A 1 113 ? 170.024 147.823 176.515 1.00 159.75 113 GLU A O 1
ATOM 837 N N . ASN A 1 114 ? 171.946 146.812 177.102 1.00 161.98 114 ASN A N 1
ATOM 838 C CA . ASN A 1 114 ? 171.501 145.484 176.694 1.00 161.98 114 ASN A CA 1
ATOM 839 C C . ASN A 1 114 ? 170.703 144.799 177.798 1.00 161.98 114 ASN A C 1
ATOM 840 O O . ASN A 1 114 ? 170.932 143.638 178.131 1.00 161.98 114 ASN A O 1
ATOM 845 N N . GLY A 1 115 ? 169.749 145.531 178.367 1.00 163.31 115 GLY A N 1
ATOM 846 C CA . GLY A 1 115 ? 168.804 144.960 179.314 1.00 163.31 115 GLY A CA 1
ATOM 847 C C . GLY A 1 115 ? 169.426 144.264 180.505 1.00 163.31 115 GLY A C 1
ATOM 848 O O . GLY A 1 115 ? 168.971 143.179 180.889 1.00 163.31 115 GLY A O 1
ATOM 849 N N . GLU A 1 116 ? 170.454 144.857 181.103 1.00 164.53 116 GLU A N 1
ATOM 850 C CA . GLU A 1 116 ? 171.122 144.255 182.246 1.00 164.53 116 GLU A CA 1
ATOM 851 C C . GLU A 1 116 ? 171.154 145.237 183.411 1.00 164.53 116 GLU A C 1
ATOM 852 O O . GLU A 1 116 ? 170.757 146.399 183.293 1.00 164.53 116 GLU A O 1
ATOM 858 N N . ASP A 1 117 ? 171.637 144.749 184.547 1.00 164.36 117 ASP A N 1
ATOM 859 C CA . ASP A 1 117 ? 171.571 145.509 185.789 1.00 164.36 117 ASP A CA 1
ATOM 860 C C . ASP A 1 117 ? 172.649 146.585 185.828 1.00 164.36 117 ASP A C 1
ATOM 861 O O . ASP A 1 117 ? 173.837 146.262 185.717 1.00 164.36 117 ASP A O 1
ATOM 866 N N . PRO A 1 118 ? 172.286 147.860 185.976 1.00 161.48 118 PRO A N 1
ATOM 867 C CA . PRO A 1 118 ? 173.314 148.900 186.136 1.00 161.48 118 PRO A CA 1
ATOM 868 C C . PRO A 1 118 ? 174.142 148.744 187.397 1.00 161.48 118 PRO A C 1
ATOM 869 O O . PRO A 1 118 ? 175.330 149.088 187.397 1.00 161.48 118 PRO A O 1
ATOM 873 N N . SER A 1 119 ? 173.545 148.241 188.479 1.00 161.61 119 SER A N 1
ATOM 874 C CA . SER A 1 119 ? 174.239 148.222 189.762 1.00 161.61 119 SER A CA 1
ATOM 875 C C . SER A 1 119 ? 175.392 147.226 189.763 1.00 161.61 119 SER A C 1
ATOM 876 O O . SER A 1 119 ? 176.449 147.499 190.343 1.00 161.61 119 SER A O 1
ATOM 879 N N . VAL A 1 120 ? 175.210 146.065 189.133 1.00 161.58 120 VAL A N 1
ATOM 880 C CA . VAL A 1 120 ? 176.257 145.049 189.174 1.00 161.58 120 VAL A CA 1
ATOM 881 C C . VAL A 1 120 ? 177.470 145.492 188.364 1.00 161.58 120 VAL A C 1
ATOM 882 O O . VAL A 1 120 ? 178.615 145.327 188.799 1.00 161.58 120 VAL A O 1
ATOM 886 N N . VAL A 1 121 ? 177.245 146.058 187.176 1.00 155.37 121 VAL A N 1
ATOM 887 C CA . VAL A 1 121 ? 178.361 146.532 186.366 1.00 155.37 121 VAL A CA 1
ATOM 888 C C . VAL A 1 121 ? 178.980 147.779 186.983 1.00 155.37 121 VAL A C 1
ATOM 889 O O . VAL A 1 121 ? 180.206 147.941 186.989 1.00 155.37 121 VAL A O 1
ATOM 893 N N . TRP A 1 122 ? 178.151 148.675 187.514 1.00 146.56 122 TRP A N 1
ATOM 894 C CA . TRP A 1 122 ? 178.616 149.924 188.107 1.00 146.56 122 TRP A CA 1
ATOM 895 C C . TRP A 1 122 ? 178.056 150.028 189.518 1.00 146.56 122 TRP A C 1
ATOM 896 O O . TRP A 1 122 ? 176.861 150.285 189.698 1.00 146.56 122 TRP A O 1
ATOM 907 N N . ASN A 1 123 ? 178.915 149.831 190.513 1.00 157.25 123 ASN A N 1
ATOM 908 C CA . ASN A 1 123 ? 178.537 149.940 191.914 1.00 157.25 123 ASN A CA 1
ATOM 909 C C . ASN A 1 123 ? 179.083 151.242 192.481 1.00 157.25 123 ASN A C 1
ATOM 910 O O . ASN A 1 123 ? 180.275 151.536 192.338 1.00 157.25 123 ASN A O 1
ATOM 912 N N . GLN A 1 124 ? 178.212 152.016 193.128 1.00 158.14 124 GLN A N 1
ATOM 913 C CA . GLN A 1 124 ? 178.610 153.311 193.664 1.00 158.14 124 GLN A CA 1
ATOM 914 C C . GLN A 1 124 ? 179.578 153.198 194.833 1.00 158.14 124 GLN A C 1
ATOM 915 O O . GLN A 1 124 ? 180.158 154.213 195.232 1.00 158.14 124 GLN A O 1
ATOM 921 N N . GLU A 1 125 ? 179.770 152.001 195.387 1.00 159.13 125 GLU A N 1
ATOM 922 C CA . GLU A 1 125 ? 180.655 151.851 196.537 1.00 159.13 125 GLU A CA 1
ATOM 923 C C . GLU A 1 125 ? 182.117 151.982 196.128 1.00 159.13 125 GLU A C 1
ATOM 924 O O . GLU A 1 125 ? 182.824 152.888 196.583 1.00 159.13 125 GLU A O 1
ATOM 926 N N . THR A 1 126 ? 182.588 151.082 195.262 1.00 156.17 126 THR A N 1
ATOM 927 C CA . THR A 1 126 ? 183.995 151.094 194.873 1.00 156.17 126 THR A CA 1
ATOM 928 C C . THR A 1 126 ? 184.348 152.360 194.104 1.00 156.17 126 THR A C 1
ATOM 929 O O . THR A 1 126 ? 185.423 152.938 194.301 1.00 156.17 126 THR A O 1
ATOM 931 N N . GLU A 1 127 ? 183.458 152.804 193.225 1.00 150.57 127 GLU A N 1
ATOM 932 C CA . GLU A 1 127 ? 183.697 153.951 192.364 1.00 150.57 127 GLU A CA 1
ATOM 933 C C . GLU A 1 127 ? 182.533 154.922 192.479 1.00 150.57 127 GLU A C 1
ATOM 934 O O . GLU A 1 127 ? 181.369 154.514 192.499 1.00 150.57 127 GLU A O 1
ATOM 940 N N . ARG A 1 128 ? 182.859 156.212 192.562 1.00 150.35 128 ARG A N 1
ATOM 941 C CA . ARG A 1 128 ? 181.898 157.234 192.958 1.00 150.35 128 ARG A CA 1
ATOM 942 C C . ARG A 1 128 ? 181.013 157.719 191.817 1.00 150.35 128 ARG A C 1
ATOM 943 O O . ARG A 1 128 ? 179.993 158.364 192.082 1.00 150.35 128 ARG A O 1
ATOM 945 N N . SER A 1 129 ? 181.368 157.434 190.569 1.00 144.25 129 SER A N 1
ATOM 946 C CA . SER A 1 129 ? 180.599 157.946 189.445 1.00 144.25 129 SER A CA 1
ATOM 947 C C . SER A 1 129 ? 179.267 157.219 189.323 1.00 144.25 129 SER A C 1
ATOM 948 O O . SER A 1 129 ? 179.194 155.995 189.455 1.00 144.25 129 SER A O 1
ATOM 951 N N . ALA A 1 130 ? 178.205 157.987 189.077 1.00 139.71 130 ALA A N 1
ATOM 952 C CA . ALA A 1 130 ? 176.910 157.377 188.798 1.00 139.71 130 ALA A CA 1
ATOM 953 C C . ALA A 1 130 ? 176.946 156.578 187.502 1.00 139.71 130 ALA A C 1
ATOM 954 O O . ALA A 1 130 ? 176.415 155.464 187.435 1.00 139.71 130 ALA A O 1
ATOM 956 N N . ASN A 1 131 ? 177.567 157.129 186.465 1.00 134.63 131 ASN A N 1
ATOM 957 C CA . ASN A 1 131 ? 177.689 156.478 185.172 1.00 134.63 131 ASN A CA 1
ATOM 958 C C . ASN A 1 131 ? 179.117 156.644 184.675 1.00 134.63 131 ASN A C 1
ATOM 959 O O . ASN A 1 131 ? 179.793 157.609 185.042 1.00 134.63 131 ASN A O 1
ATOM 964 N N . PRO A 1 132 ? 179.599 155.718 183.852 1.00 128.51 132 PRO A N 1
ATOM 965 C CA . PRO A 1 132 ? 180.970 155.837 183.338 1.00 128.51 132 PRO A CA 1
ATOM 966 C C . PRO A 1 132 ? 181.127 157.025 182.401 1.00 128.51 132 PRO A C 1
ATOM 967 O O . PRO A 1 132 ? 180.255 157.305 181.577 1.00 128.51 132 PRO A O 1
ATOM 971 N N . TRP A 1 133 ? 182.243 157.748 182.550 1.00 112.74 133 TRP A N 1
ATOM 972 C CA . TRP A 1 133 ? 182.486 158.903 181.696 1.00 112.74 133 TRP A CA 1
ATOM 973 C C . TRP A 1 133 ? 183.944 159.166 181.331 1.00 112.74 133 TRP A C 1
ATOM 974 O O . TRP A 1 133 ? 184.214 160.187 180.697 1.00 112.74 133 TRP A O 1
ATOM 985 N N . LEU A 1 134 ? 184.886 158.299 181.690 1.00 110.28 134 LEU A N 1
ATOM 986 C CA . LEU A 1 134 ? 186.304 158.622 181.550 1.00 110.28 134 LEU A CA 1
ATOM 987 C C . LEU A 1 134 ? 186.828 158.484 180.122 1.00 110.28 134 LEU A C 1
ATOM 988 O O . LEU A 1 134 ? 188.043 158.395 179.924 1.00 110.28 134 LEU A O 1
ATOM 993 N N . HIS A 1 135 ? 185.961 158.456 179.120 1.00 114.65 135 HIS A N 1
ATOM 994 C CA . HIS A 1 135 ? 186.409 158.476 177.738 1.00 114.65 135 HIS A CA 1
ATOM 995 C C . HIS A 1 135 ? 185.688 159.495 176.875 1.00 114.65 135 HIS A C 1
ATOM 996 O O . HIS A 1 135 ? 186.215 159.865 175.820 1.00 114.65 135 HIS A O 1
ATOM 1003 N N . THR A 1 136 ? 184.507 159.962 177.282 1.00 112.45 136 THR A N 1
ATOM 1004 C CA . THR A 1 136 ? 183.799 161.014 176.567 1.00 112.45 136 THR A CA 1
ATOM 1005 C C . THR A 1 136 ? 184.280 162.405 176.959 1.00 112.45 136 THR A C 1
ATOM 1006 O O . THR A 1 136 ? 183.563 163.390 176.747 1.00 112.45 136 THR A O 1
ATOM 1010 N N . ALA A 1 137 ? 185.476 162.507 177.530 1.00 100.38 137 ALA A N 1
ATOM 1011 C CA . ALA A 1 137 ? 186.090 163.777 177.871 1.00 100.38 137 ALA A CA 1
ATOM 1012 C C . ALA A 1 137 ? 187.297 164.004 176.977 1.00 100.38 137 ALA A C 1
ATOM 1013 O O . ALA A 1 137 ? 187.994 163.058 176.599 1.00 100.38 137 ALA A O 1
ATOM 1015 N N . ASN A 1 138 ? 187.534 165.267 176.638 1.00 93.67 138 ASN A N 1
ATOM 1016 C CA . ASN A 1 138 ? 188.582 165.607 175.687 1.00 93.67 138 ASN A CA 1
ATOM 1017 C C . ASN A 1 138 ? 189.934 165.119 176.182 1.00 93.67 138 ASN A C 1
ATOM 1018 O O . ASN A 1 138 ? 190.241 165.193 177.371 1.00 93.67 138 ASN A O 1
ATOM 1023 N N . GLN A 1 139 ? 190.739 164.603 175.256 1.00 88.85 139 GLN A N 1
ATOM 1024 C CA . GLN A 1 139 ? 192.026 164.031 175.630 1.00 88.85 139 GLN A CA 1
ATOM 1025 C C . GLN A 1 139 ? 192.943 165.073 176.257 1.00 88.85 139 GLN A C 1
ATOM 1026 O O . GLN A 1 139 ? 193.652 164.782 177.228 1.00 88.85 139 GLN A O 1
ATOM 1032 N N . ARG A 1 140 ? 192.956 166.290 175.709 1.00 84.90 140 ARG A N 1
ATOM 1033 C CA . ARG A 1 140 ? 193.834 167.328 176.241 1.00 84.90 140 ARG A CA 1
ATOM 1034 C C . ARG A 1 140 ? 193.452 167.698 177.667 1.00 84.90 140 ARG A C 1
ATOM 1035 O O . ARG A 1 140 ? 194.324 167.895 178.522 1.00 84.90 140 ARG A O 1
ATOM 1043 N N . VAL A 1 141 ? 192.152 167.784 177.948 1.00 81.55 141 VAL A N 1
ATOM 1044 C CA . VAL A 1 141 ? 191.706 168.103 179.300 1.00 81.55 141 VAL A CA 1
ATOM 1045 C C . VAL A 1 141 ? 192.169 167.034 180.284 1.00 81.55 141 VAL A C 1
ATOM 1046 O O . VAL A 1 141 ? 192.658 167.345 181.376 1.00 81.55 141 VAL A O 1
ATOM 1050 N N . LEU A 1 142 ? 192.034 165.760 179.913 1.00 83.54 142 LEU A N 1
ATOM 1051 C CA . LEU A 1 142 ? 192.487 164.684 180.786 1.00 83.54 142 LEU A CA 1
ATOM 1052 C C . LEU A 1 142 ? 193.992 164.749 181.002 1.00 83.54 142 LEU A C 1
ATOM 1053 O O . LEU A 1 142 ? 194.472 164.623 182.132 1.00 83.54 142 LEU A O 1
ATOM 1058 N N . VAL A 1 143 ? 194.758 164.947 179.929 1.00 83.69 143 VAL A N 1
ATOM 1059 C CA . VAL A 1 143 ? 196.207 164.960 180.075 1.00 83.69 143 VAL A CA 1
ATOM 1060 C C . VAL A 1 143 ? 196.678 166.189 180.849 1.00 83.69 143 VAL A C 1
ATOM 1061 O O . VAL A 1 143 ? 197.789 166.189 181.398 1.00 83.69 143 VAL A O 1
ATOM 1065 N N . SER A 1 144 ? 195.844 167.228 180.939 1.00 87.00 144 SER A N 1
ATOM 1066 C CA . SER A 1 144 ? 196.201 168.392 181.748 1.00 87.00 144 SER A CA 1
ATOM 1067 C C . SER A 1 144 ? 196.422 168.012 183.208 1.00 87.00 144 SER A C 1
ATOM 1068 O O . SER A 1 144 ? 197.378 168.477 183.842 1.00 87.00 144 SER A O 1
ATOM 1071 N N . GLY A 1 145 ? 195.540 167.180 183.763 1.00 88.72 145 GLY A N 1
ATOM 1072 C CA . GLY A 1 145 ? 195.719 166.735 185.134 1.00 88.72 145 GLY A CA 1
ATOM 1073 C C . GLY A 1 145 ? 196.999 165.949 185.326 1.00 88.72 145 GLY A C 1
ATOM 1074 O O . GLY A 1 145 ? 197.670 166.080 186.352 1.00 88.72 145 GLY A O 1
ATOM 1075 N N . LEU A 1 146 ? 197.351 165.113 184.348 1.00 89.28 146 LEU A N 1
ATOM 1076 C CA . LEU A 1 146 ? 198.618 164.397 184.421 1.00 89.28 146 LEU A CA 1
ATOM 1077 C C . LEU A 1 146 ? 199.784 165.368 184.454 1.00 89.28 146 LEU A C 1
ATOM 1078 O O . LEU A 1 146 ? 200.732 165.188 185.229 1.00 89.28 146 LEU A O 1
ATOM 1083 N N . GLN A 1 147 ? 199.726 166.414 183.626 1.00 94.68 147 GLN A N 1
ATOM 1084 C CA . GLN A 1 147 ? 200.768 167.437 183.661 1.00 94.68 147 GLN A CA 1
ATOM 1085 C C . GLN A 1 147 ? 200.863 168.068 185.045 1.00 94.68 147 GLN A C 1
ATOM 1086 O O . GLN A 1 147 ? 201.957 168.208 185.605 1.00 94.68 147 GLN A O 1
ATOM 1092 N N . ASN A 1 148 ? 199.715 168.446 185.613 1.00 92.78 148 ASN A N 1
ATOM 1093 C CA . ASN A 1 148 ? 199.701 169.125 186.908 1.00 92.78 148 ASN A CA 1
ATOM 1094 C C . ASN A 1 148 ? 200.291 168.243 188.002 1.00 92.78 148 ASN A C 1
ATOM 1095 O O . ASN A 1 148 ? 201.099 168.699 188.819 1.00 92.78 148 ASN A O 1
ATOM 1100 N N . ALA A 1 149 ? 199.898 166.969 188.032 1.00 94.34 149 ALA A N 1
ATOM 1101 C CA . ALA A 1 149 ? 200.366 166.079 189.090 1.00 94.34 149 ALA A CA 1
ATOM 1102 C C . ALA A 1 149 ? 201.842 165.746 188.929 1.00 94.34 149 ALA A C 1
ATOM 1103 O O . ALA A 1 149 ? 202.581 165.688 189.920 1.00 94.34 149 ALA A O 1
ATOM 1105 N N . SER A 1 150 ? 202.292 165.511 187.696 1.00 98.56 150 SER A N 1
ATOM 1106 C CA . SER A 1 150 ? 203.717 165.301 187.487 1.00 98.56 150 SER A CA 1
ATOM 1107 C C . SER A 1 150 ? 204.507 166.521 187.935 1.00 98.56 150 SER A C 1
ATOM 1108 O O . SER A 1 150 ? 205.565 166.391 188.564 1.00 98.56 150 SER A O 1
ATOM 1111 N N . ASP A 1 151 ? 203.992 167.717 187.641 1.00 107.34 151 ASP A N 1
ATOM 1112 C CA . ASP A 1 151 ? 204.651 168.941 188.078 1.00 107.34 151 ASP A CA 1
ATOM 1113 C C . ASP A 1 151 ? 204.714 169.013 189.598 1.00 107.34 151 ASP A C 1
ATOM 1114 O O . ASP A 1 151 ? 205.749 169.372 190.164 1.00 107.34 151 ASP A O 1
ATOM 1119 N N . ALA A 1 15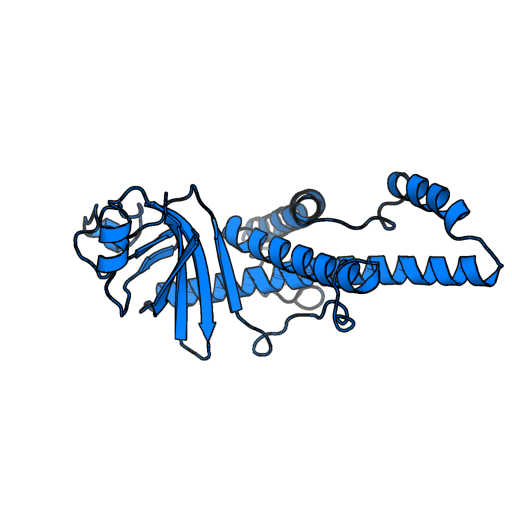2 ? 203.614 168.676 190.274 1.00 103.75 152 ALA A N 1
ATOM 1120 C CA . ALA A 1 152 ? 203.591 168.734 191.733 1.00 103.75 152 ALA A CA 1
ATOM 1121 C C . ALA A 1 152 ? 204.622 167.792 192.338 1.00 103.75 152 ALA A C 1
ATOM 1122 O O . ALA A 1 152 ? 205.373 168.166 193.249 1.00 103.75 152 ALA A O 1
ATOM 1124 N N . TRP A 1 153 ? 204.669 166.557 191.846 1.00 104.22 153 TRP A N 1
ATOM 1125 C CA . TRP A 1 153 ? 205.600 165.604 192.431 1.00 104.22 153 TRP A CA 1
ATOM 1126 C C . TRP A 1 153 ? 207.040 165.959 192.105 1.00 104.22 153 TRP A C 1
ATOM 1127 O O . TRP A 1 153 ? 207.933 165.718 192.925 1.00 104.22 153 TRP A O 1
ATOM 1138 N N . ASP A 1 154 ? 207.291 166.553 190.938 1.00 107.99 154 ASP A N 1
ATOM 1139 C CA . ASP A 1 154 ? 208.637 167.039 190.661 1.00 107.99 154 ASP A CA 1
ATOM 1140 C C . ASP A 1 154 ? 208.998 168.211 191.566 1.00 107.99 154 ASP A C 1
ATOM 1141 O O . ASP A 1 154 ? 210.140 168.311 192.026 1.00 107.99 154 ASP A O 1
ATOM 1146 N N . ASN A 1 155 ? 208.041 169.104 191.836 1.00 108.66 155 ASN A N 1
ATOM 1147 C CA . ASN A 1 155 ? 208.271 170.171 192.806 1.00 108.66 155 ASN A CA 1
ATOM 1148 C C . ASN A 1 155 ? 208.703 169.594 194.141 1.00 108.66 155 ASN A C 1
ATOM 1149 O O . ASN A 1 155 ? 209.687 170.040 194.740 1.00 108.66 155 ASN A O 1
ATOM 1154 N N . PHE A 1 156 ? 207.972 168.590 194.619 1.00 109.74 156 PHE A N 1
ATOM 1155 C CA . PHE A 1 156 ? 208.284 167.985 195.909 1.00 109.74 156 PHE A CA 1
ATOM 1156 C C . PHE A 1 156 ? 209.669 167.345 195.898 1.00 109.74 156 PHE A C 1
ATOM 1157 O O . PHE A 1 156 ? 210.504 167.617 196.771 1.00 109.74 156 PHE A O 1
ATOM 1165 N N . TRP A 1 157 ? 209.941 166.505 194.898 1.00 110.61 157 TRP A N 1
ATOM 1166 C CA . TRP A 1 157 ? 211.200 165.775 194.881 1.00 110.61 157 TRP A CA 1
ATOM 1167 C C . TRP A 1 157 ? 212.390 166.665 194.566 1.00 110.61 157 TRP A C 1
ATOM 1168 O O . TRP A 1 157 ? 213.530 166.257 194.809 1.00 110.61 157 TRP A O 1
ATOM 1179 N N . ALA A 1 158 ? 212.164 167.858 194.028 1.00 115.94 158 ALA A N 1
ATOM 1180 C CA . ALA A 1 158 ? 213.246 168.820 193.892 1.00 115.94 158 ALA A CA 1
ATOM 1181 C C . ALA A 1 158 ? 213.428 169.645 195.152 1.00 115.94 158 ALA A C 1
ATOM 1182 O O . ALA A 1 158 ? 214.560 170.012 195.489 1.00 115.94 158 ALA A O 1
ATOM 1184 N N . SER A 1 159 ? 212.333 169.942 195.853 1.00 118.70 159 SER A N 1
ATOM 1185 C CA . SER A 1 159 ? 212.435 170.577 197.158 1.00 118.70 159 SER A CA 1
ATOM 1186 C C . SER A 1 159 ? 213.226 169.715 198.122 1.00 118.70 159 SER A C 1
ATOM 1187 O O . SER A 1 159 ? 213.970 170.239 198.958 1.00 118.70 159 SER A O 1
ATOM 1190 N N . ARG A 1 160 ? 213.089 168.394 198.019 1.00 119.15 160 ARG A N 1
ATOM 1191 C CA . ARG A 1 160 ? 213.812 167.523 198.937 1.00 119.15 160 ARG A CA 1
ATOM 1192 C C . ARG A 1 160 ? 215.293 167.450 198.585 1.00 119.15 160 ARG A C 1
ATOM 1193 O O . ARG A 1 160 ? 216.149 167.868 199.370 1.00 119.15 160 ARG A O 1
ATOM 1201 N N . THR A 1 161 ? 215.616 166.926 197.403 1.00 122.23 161 THR A N 1
ATOM 1202 C CA . THR A 1 161 ? 216.976 166.457 197.167 1.00 122.23 161 THR A CA 1
ATOM 1203 C C . THR A 1 161 ? 218.043 167.546 197.177 1.00 122.23 161 THR A C 1
ATOM 1204 O O . THR A 1 161 ? 218.806 167.649 198.142 1.00 122.23 161 THR A O 1
ATOM 1208 N N . GLY A 1 162 ? 218.116 168.364 196.128 1.00 126.26 162 GLY A N 1
ATOM 1209 C CA . GLY A 1 162 ? 219.199 169.329 196.074 1.00 126.26 162 GLY A CA 1
ATOM 1210 C C . GLY A 1 162 ? 219.008 170.618 195.300 1.00 126.26 162 GLY A C 1
ATOM 1211 O O . GLY A 1 162 ? 219.964 171.386 195.160 1.00 126.26 162 GLY A O 1
ATOM 1212 N N . LYS A 1 163 ? 217.809 170.885 194.787 1.00 130.29 163 LYS A N 1
ATOM 1213 C CA . LYS A 1 163 ? 217.652 171.901 193.752 1.00 130.29 163 LYS A CA 1
ATOM 1214 C C . LYS A 1 163 ? 216.849 173.111 194.210 1.00 130.29 163 LYS A C 1
ATOM 1215 O O . LYS A 1 163 ? 217.348 174.237 194.157 1.00 130.29 163 LYS A O 1
ATOM 1221 N N . ARG A 1 164 ? 215.617 172.912 194.663 1.00 130.02 164 ARG A N 1
ATOM 1222 C CA . ARG A 1 164 ? 214.704 174.027 194.905 1.00 130.02 164 ARG A CA 1
ATOM 1223 C C . ARG A 1 164 ? 215.137 174.754 196.169 1.00 130.02 164 ARG A C 1
ATOM 1224 O O . ARG A 1 164 ? 214.715 174.427 197.278 1.00 130.02 164 ARG A O 1
ATOM 1232 N N . ALA A 1 165 ? 215.999 175.753 195.999 1.00 131.87 165 ALA A N 1
ATOM 1233 C CA . ALA A 1 165 ? 216.395 176.590 197.121 1.00 131.87 165 ALA A CA 1
ATOM 1234 C C . ALA A 1 165 ? 215.179 177.313 197.686 1.00 131.87 165 ALA A C 1
ATOM 1235 O O . ALA A 1 165 ? 214.371 177.871 196.939 1.00 131.87 165 ALA A O 1
ATOM 1237 N N . GLY A 1 166 ? 215.052 177.301 199.002 1.00 135.01 166 GLY A N 1
ATOM 1238 C CA . GLY A 1 166 ? 213.911 177.867 199.681 1.00 135.01 166 GLY A CA 1
ATOM 1239 C C . GLY A 1 166 ? 213.479 176.964 200.814 1.00 135.01 166 GLY A C 1
ATOM 1240 O O . GLY A 1 166 ? 214.244 176.132 201.298 1.00 135.01 166 GLY A O 1
ATOM 1241 N N . ARG A 1 167 ? 212.232 177.129 201.242 1.00 137.23 167 ARG A N 1
ATOM 1242 C CA . ARG A 1 167 ? 211.718 176.326 202.340 1.00 137.23 167 ARG A CA 1
ATOM 1243 C C . ARG A 1 167 ? 211.267 174.965 201.813 1.00 137.23 167 ARG A C 1
ATOM 1244 O O . ARG A 1 167 ? 210.934 174.814 200.635 1.00 137.23 167 ARG A O 1
ATOM 1252 N N . LEU A 1 168 ? 211.272 173.967 202.696 1.00 130.35 168 LEU A N 1
ATOM 1253 C CA . LEU A 1 168 ? 210.820 172.623 202.346 1.00 130.35 168 LEU A CA 1
ATOM 1254 C C . LEU A 1 168 ? 209.392 172.650 201.812 1.00 130.35 168 LEU A C 1
ATOM 1255 O O . LEU A 1 168 ? 208.454 173.008 202.531 1.00 130.35 168 LEU A O 1
ATOM 1260 N N . VAL A 1 169 ? 209.225 172.252 200.554 1.00 125.34 169 VAL A N 1
ATOM 1261 C CA . VAL A 1 169 ? 207.913 172.331 199.890 1.00 125.34 169 VAL A CA 1
ATOM 1262 C C . VAL A 1 169 ? 207.211 171.003 200.164 1.00 125.34 169 VAL A C 1
ATOM 1263 O O . VAL A 1 169 ? 207.224 170.070 199.362 1.00 125.34 169 VAL A O 1
ATOM 1267 N N . GLY A 1 170 ? 206.611 170.918 201.349 1.00 121.43 170 GLY A N 1
ATOM 1268 C CA . GLY A 1 170 ? 205.595 169.937 201.692 1.00 121.43 170 GLY A CA 1
ATOM 1269 C C . GLY A 1 170 ? 205.742 168.529 201.153 1.00 121.43 170 GLY A C 1
ATOM 1270 O O . GLY A 1 170 ? 206.848 167.996 201.025 1.00 121.43 170 GLY A O 1
ATOM 1271 N N . THR A 1 171 ? 204.599 167.917 200.859 1.00 112.94 171 THR A N 1
ATOM 1272 C CA . THR A 1 171 ? 204.423 166.723 200.047 1.00 112.94 171 THR A CA 1
ATOM 1273 C C . THR A 1 171 ? 203.143 166.925 199.257 1.00 112.94 171 THR A C 1
ATOM 1274 O O . THR A 1 171 ? 202.258 167.670 199.696 1.00 112.94 171 THR A O 1
ATOM 1278 N N . PRO A 1 172 ? 203.006 166.279 198.100 1.00 108.24 172 PRO A N 1
ATOM 1279 C CA . PRO A 1 172 ? 201.806 166.488 197.282 1.00 108.24 172 PRO A CA 1
ATOM 1280 C C . PRO A 1 172 ? 200.534 166.196 198.062 1.00 108.24 172 PRO A C 1
ATOM 1281 O O . PRO A 1 172 ? 200.480 165.285 198.888 1.00 108.24 172 PRO A O 1
ATOM 1285 N N . ARG A 1 173 ? 199.512 167.001 197.807 1.00 106.23 173 ARG A N 1
ATOM 1286 C CA . ARG A 1 173 ? 198.284 166.975 198.582 1.00 106.23 173 ARG A CA 1
ATOM 1287 C C . ARG A 1 173 ? 197.101 166.777 197.650 1.00 106.23 173 ARG A C 1
ATOM 1288 O O . ARG A 1 173 ? 197.099 167.277 196.524 1.00 106.23 173 ARG A O 1
ATOM 1296 N N . PHE A 1 174 ? 196.099 166.046 198.126 1.00 97.84 174 PHE A N 1
ATOM 1297 C CA . PHE A 1 174 ? 194.933 165.752 197.308 1.00 97.84 174 PHE A CA 1
ATOM 1298 C C . PHE A 1 174 ? 194.167 167.027 196.983 1.00 97.84 174 PHE A C 1
ATOM 1299 O O . PHE A 1 174 ? 194.230 168.021 197.708 1.00 97.84 174 PHE A O 1
ATOM 1307 N N . LYS A 1 175 ? 193.444 166.990 195.871 1.00 93.34 175 LYS A N 1
ATOM 1308 C CA . LYS A 1 175 ? 19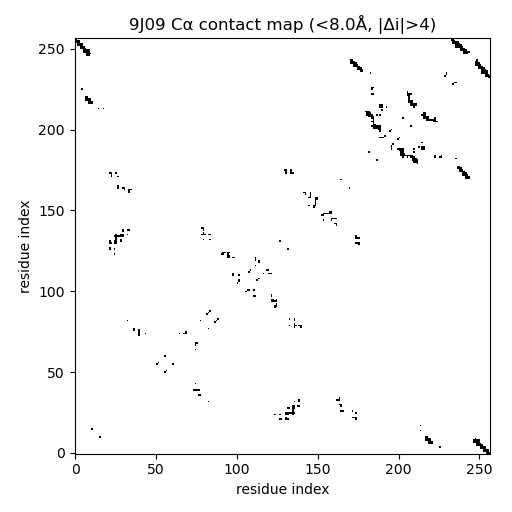2.510 168.045 195.521 1.00 93.34 175 LYS A CA 1
ATOM 1309 C C . LYS A 1 175 ? 191.109 167.659 195.961 1.00 93.34 175 LYS A C 1
ATOM 1310 O O . LYS A 1 175 ? 190.729 166.488 195.933 1.00 93.34 175 LYS A O 1
ATOM 1316 N N . LYS A 1 176 ? 190.342 168.658 196.372 1.00 104.07 176 LYS A N 1
ATOM 1317 C CA . LYS A 1 176 ? 188.962 168.445 196.767 1.00 104.07 176 LYS A CA 1
ATOM 1318 C C . LYS A 1 176 ? 188.116 169.564 196.186 1.00 104.07 176 LYS A C 1
ATOM 1319 O O . LYS A 1 176 ? 188.595 170.682 195.988 1.00 104.07 176 LYS A O 1
ATOM 1325 N N . LYS A 1 177 ? 186.857 169.251 195.902 1.00 107.31 177 LYS A N 1
ATOM 1326 C CA . LYS A 1 177 ? 185.961 170.246 195.333 1.00 107.31 177 LYS A CA 1
ATOM 1327 C C . LYS A 1 177 ? 185.748 171.384 196.320 1.00 107.31 177 LYS A C 1
ATOM 1328 O O . LYS A 1 177 ? 185.504 171.152 197.507 1.00 107.31 177 LYS A O 1
ATOM 1334 N N . GLY A 1 178 ? 185.849 172.617 195.830 1.00 113.36 178 GLY A N 1
ATOM 1335 C CA . GLY A 1 178 ? 185.629 173.782 196.659 1.00 113.36 178 GLY A CA 1
ATOM 1336 C C . GLY A 1 178 ? 186.774 174.156 197.572 1.00 113.36 178 GLY A C 1
ATOM 1337 O O . GLY A 1 178 ? 186.616 175.070 198.388 1.00 113.36 178 GLY A O 1
ATOM 1338 N N . VAL A 1 179 ? 187.918 173.484 197.468 1.00 115.93 179 VAL A N 1
ATOM 1339 C CA . VAL A 1 179 ? 189.047 173.760 198.349 1.00 115.93 179 VAL A CA 1
ATOM 1340 C C . VAL A 1 179 ? 190.240 174.245 197.537 1.00 115.93 179 VAL A C 1
ATOM 1341 O O . VAL A 1 179 ? 191.034 175.064 198.011 1.00 115.93 179 VAL A O 1
ATOM 1345 N N . SER A 1 180 ? 190.369 173.761 196.307 1.00 120.43 180 SER A N 1
ATOM 1346 C CA . SER A 1 180 ? 191.493 174.102 195.448 1.00 120.43 180 SER A CA 1
ATOM 1347 C C . SER A 1 180 ? 191.012 174.939 194.266 1.00 120.43 180 SER A C 1
ATOM 1348 O O . SER A 1 180 ? 189.842 175.320 194.176 1.00 120.43 180 SER A O 1
ATOM 1351 N N . ARG A 1 181 ? 191.936 175.229 193.353 1.00 121.52 181 ARG A N 1
ATOM 1352 C CA . ARG A 1 181 ? 191.653 176.060 192.192 1.00 121.52 181 ARG A CA 1
ATOM 1353 C C . ARG A 1 181 ? 191.324 175.193 190.984 1.00 121.52 181 ARG A C 1
ATOM 1354 O O . ARG A 1 181 ? 191.885 174.107 190.812 1.00 121.52 181 ARG A O 1
ATOM 1362 N N . ASP A 1 182 ? 190.407 175.682 190.151 1.00 103.42 182 ASP A N 1
ATOM 1363 C CA . ASP A 1 182 ? 189.927 174.966 188.975 1.00 103.42 182 ASP A CA 1
ATOM 1364 C C . ASP A 1 182 ? 190.541 175.591 187.730 1.00 103.42 182 ASP A C 1
ATOM 1365 O O . ASP A 1 182 ? 190.252 176.749 187.414 1.00 103.42 182 ASP A O 1
ATOM 1370 N N . SER A 1 183 ? 191.365 174.829 187.015 1.00 93.50 183 SER A N 1
ATOM 1371 C CA . SER A 1 183 ? 192.036 175.396 185.853 1.00 93.50 183 SER A CA 1
ATOM 1372 C C . SER A 1 183 ? 192.615 174.286 184.988 1.00 93.50 183 SER A C 1
ATOM 1373 O O . SER A 1 183 ? 192.955 173.211 185.486 1.00 93.50 183 SER A O 1
ATOM 1376 N N . PHE A 1 184 ? 192.733 174.567 183.690 1.00 78.49 184 PHE A N 1
ATOM 1377 C CA . PHE A 1 184 ? 193.375 173.621 182.784 1.00 78.49 184 PHE A CA 1
ATOM 1378 C C . PHE A 1 184 ? 193.936 174.345 181.569 1.00 78.49 184 PHE A C 1
ATOM 1379 O O . PHE A 1 184 ? 193.470 175.426 181.202 1.00 78.49 184 PHE A O 1
ATOM 1387 N N . THR A 1 185 ? 194.920 173.713 180.932 1.00 78.14 185 THR A N 1
ATOM 1388 C CA . THR A 1 185 ? 195.698 174.308 179.852 1.00 78.14 185 THR A CA 1
ATOM 1389 C C . THR A 1 185 ? 195.595 173.459 178.594 1.00 78.14 185 THR A C 1
ATOM 1390 O O . THR A 1 185 ? 195.797 172.243 178.645 1.00 78.14 185 THR A O 1
ATOM 1394 N N . VAL A 1 186 ? 195.305 174.102 177.468 1.00 79.39 186 VAL A N 1
ATOM 1395 C CA . VAL A 1 186 ? 195.199 173.444 176.173 1.00 79.39 186 VAL A CA 1
ATOM 1396 C C . VAL A 1 186 ? 196.257 174.032 175.249 1.00 79.39 186 VAL A C 1
ATOM 1397 O O . VAL A 1 186 ? 196.325 175.257 175.085 1.00 79.39 186 VAL A O 1
ATOM 1401 N N . PRO A 1 187 ? 197.109 173.212 174.631 1.00 85.02 187 PRO A N 1
ATOM 1402 C CA . PRO A 1 187 ? 198.202 173.751 173.816 1.00 85.02 187 PRO A CA 1
ATOM 1403 C C . PRO A 1 187 ? 197.886 173.829 172.332 1.00 85.02 187 PRO A C 1
ATOM 1404 O O . PRO A 1 187 ? 196.866 173.314 171.869 1.00 85.02 187 PRO A O 1
ATOM 1408 N N . ALA A 1 188 ? 198.768 174.489 171.584 1.00 92.41 188 ALA A N 1
ATOM 1409 C CA . ALA A 1 188 ? 198.763 174.418 170.135 1.00 92.41 188 ALA A CA 1
ATOM 1410 C C . ALA A 1 188 ? 199.328 173.070 169.702 1.00 92.41 188 ALA A C 1
ATOM 1411 O O . ALA A 1 188 ? 200.053 172.427 170.460 1.00 92.41 188 ALA A O 1
ATOM 1413 N N . PRO A 1 189 ? 199.059 172.635 168.462 1.00 93.83 189 PRO A N 1
ATOM 1414 C CA . PRO A 1 189 ? 198.408 173.261 167.311 1.00 93.83 189 PRO A CA 1
ATOM 1415 C C . PRO A 1 189 ? 196.960 172.869 167.068 1.00 93.83 189 PRO A C 1
ATOM 1416 O O . PRO A 1 189 ? 196.629 172.493 165.947 1.00 93.83 189 PRO A O 1
ATOM 1420 N N . GLU A 1 190 ? 196.113 172.936 168.081 1.00 90.07 190 GLU A N 1
ATOM 1421 C CA . GLU A 1 190 ? 194.690 172.790 167.833 1.00 90.07 190 GLU A CA 1
ATOM 1422 C C . GLU A 1 190 ? 194.047 174.168 167.685 1.00 90.07 190 GLU A C 1
ATOM 1423 O O . GLU A 1 190 ? 194.610 175.188 168.084 1.00 90.07 190 GLU A O 1
ATOM 1429 N N . LYS A 1 191 ? 192.858 174.185 167.087 1.00 89.54 191 LYS A N 1
ATOM 1430 C CA . LYS A 1 191 ? 192.238 175.430 166.645 1.00 89.54 191 LYS A CA 1
ATOM 1431 C C . LYS A 1 191 ? 191.905 176.333 167.822 1.00 89.54 191 LYS A C 1
ATOM 1432 O O . LYS A 1 191 ? 191.223 175.916 168.761 1.00 89.54 191 LYS A O 1
ATOM 1438 N N . MET A 1 192 ? 192.359 177.582 167.746 1.00 91.60 192 MET A N 1
ATOM 1439 C CA . MET A 1 192 ? 192.155 178.592 168.776 1.00 91.60 192 MET A CA 1
ATOM 1440 C C . MET A 1 192 ? 192.648 179.926 168.242 1.00 91.60 192 MET A C 1
ATOM 1441 O O . MET A 1 192 ? 193.635 179.971 167.504 1.00 91.60 192 MET A O 1
ATOM 1446 N N . GLY A 1 193 ? 191.957 181.000 168.593 1.00 92.12 193 GLY A N 1
ATOM 1447 C CA . GLY A 1 193 ? 192.378 182.307 168.133 1.00 92.12 193 GLY A CA 1
ATOM 1448 C C . GLY A 1 193 ? 191.274 183.329 168.239 1.00 92.12 193 GLY A C 1
ATOM 1449 O O . GLY A 1 193 ? 190.128 183.023 168.563 1.00 92.12 193 GLY A O 1
ATOM 1450 N N . ALA A 1 194 ? 191.656 184.569 167.960 1.00 95.70 194 ALA A N 1
ATOM 1451 C CA . ALA A 1 194 ? 190.774 185.725 168.019 1.00 95.70 194 ALA A CA 1
ATOM 1452 C C . ALA A 1 194 ? 190.192 186.001 166.632 1.00 95.70 194 ALA A C 1
ATOM 1453 O O . ALA A 1 194 ? 190.209 185.133 165.756 1.00 95.70 194 ALA A O 1
ATOM 1455 N N . TYR A 1 195 ? 189.638 187.200 166.446 1.00 101.28 195 TYR A N 1
ATOM 1456 C CA . TYR A 1 195 ? 189.140 187.695 165.165 1.00 101.28 195 TYR A CA 1
ATOM 1457 C C . TYR A 1 195 ? 190.044 187.292 164.008 1.00 101.28 195 TYR A C 1
ATOM 1458 O O . TYR A 1 195 ? 191.262 187.480 164.057 1.00 101.28 195 TYR A O 1
ATOM 1467 N N . GLY A 1 196 ? 189.435 186.739 162.965 1.00 104.25 196 GLY A N 1
ATOM 1468 C CA . GLY A 1 196 ? 190.169 186.191 161.848 1.00 104.25 196 GLY A CA 1
ATOM 1469 C C . GLY A 1 196 ? 190.307 184.684 161.838 1.00 104.25 196 GLY A C 1
ATOM 1470 O O . GLY A 1 196 ? 191.097 184.161 161.044 1.00 104.25 196 GLY A O 1
ATOM 1471 N N . THR A 1 197 ? 189.573 183.973 162.692 1.00 100.29 197 THR A N 1
ATOM 1472 C CA . THR A 1 197 ? 189.616 182.520 162.761 1.00 100.29 197 THR A CA 1
ATOM 1473 C C . THR A 1 197 ? 188.217 181.965 162.533 1.00 100.29 197 THR A C 1
ATOM 1474 O O . THR A 1 197 ? 187.216 182.622 162.830 1.00 100.29 197 THR A O 1
ATOM 1478 N N . ALA A 1 198 ? 188.155 180.752 161.991 1.00 96.78 198 ALA A N 1
ATOM 1479 C CA . ALA A 1 198 ? 186.888 180.153 161.610 1.00 96.78 198 ALA A CA 1
ATOM 1480 C C . ALA A 1 198 ? 186.179 179.559 162.822 1.00 96.78 198 ALA A C 1
ATOM 1481 O O . ALA A 1 198 ? 186.762 179.359 163.889 1.00 96.78 198 ALA A O 1
ATOM 1483 N N . TYR A 1 199 ? 184.896 179.267 162.641 1.00 101.26 199 TYR A N 1
ATOM 1484 C CA . TYR A 1 199 ? 184.089 178.641 163.677 1.00 101.26 199 TYR A CA 1
ATOM 1485 C C . TYR A 1 199 ? 184.385 177.143 163.716 1.00 101.26 199 TYR A C 1
ATOM 1486 O O . TYR A 1 199 ? 185.370 176.661 163.150 1.00 101.26 199 TYR A O 1
ATOM 1495 N N . LEU A 1 200 ? 183.527 176.388 164.395 1.00 106.31 200 LEU A N 1
ATOM 1496 C CA . LEU A 1 200 ? 183.631 174.939 164.487 1.00 106.31 200 LEU A CA 1
ATOM 1497 C C . LEU A 1 200 ? 182.394 174.301 163.876 1.00 106.31 200 LEU A C 1
ATOM 1498 O O . LEU A 1 200 ? 181.273 174.762 164.105 1.00 106.31 200 LEU A O 1
ATOM 1503 N N . ARG A 1 201 ? 182.599 173.242 163.097 1.00 113.20 201 ARG A N 1
ATOM 1504 C CA . ARG A 1 201 ? 181.480 172.555 162.468 1.00 113.20 201 ARG A CA 1
ATOM 1505 C C . ARG A 1 201 ? 180.567 171.946 163.524 1.00 113.20 201 ARG A C 1
ATOM 1506 O O . ARG A 1 201 ? 181.030 171.266 164.443 1.00 113.20 201 ARG A O 1
ATOM 1514 N N . GLY A 1 202 ? 179.267 172.186 163.390 1.00 102.77 202 GLY A N 1
ATOM 1515 C CA . GLY A 1 202 ? 178.267 171.524 164.190 1.00 102.77 202 GLY A CA 1
ATOM 1516 C C . GLY A 1 202 ? 177.717 172.332 165.348 1.00 102.77 202 GLY A C 1
ATOM 1517 O O . GLY A 1 202 ? 176.623 172.021 165.829 1.00 102.77 202 GLY A O 1
ATOM 1518 N N . GLU A 1 203 ? 178.432 173.355 165.804 1.00 104.66 203 GLU A N 1
ATOM 1519 C CA . GLU A 1 203 ? 177.942 174.155 166.912 1.00 104.66 203 GLU A CA 1
ATOM 1520 C C . GLU A 1 203 ? 176.716 174.953 166.477 1.00 104.66 203 GLU A C 1
ATOM 1521 O O . GLU A 1 203 ? 176.507 175.181 165.284 1.00 104.66 203 GLU A O 1
ATOM 1527 N N . PRO A 1 204 ? 175.874 175.372 167.426 1.00 104.32 204 PRO A N 1
ATOM 1528 C CA . PRO A 1 204 ? 174.642 176.081 167.042 1.00 104.32 204 PRO A CA 1
ATOM 1529 C C . PRO A 1 204 ? 174.883 177.343 166.233 1.00 104.32 204 PRO A C 1
ATOM 1530 O O . PRO A 1 204 ? 174.059 177.682 165.375 1.00 104.32 204 PRO A O 1
ATOM 1534 N N . ALA A 1 205 ? 175.981 178.056 166.485 1.00 105.32 205 ALA A N 1
ATOM 1535 C CA . ALA A 1 205 ? 176.302 179.222 165.671 1.00 105.32 205 ALA A CA 1
ATOM 1536 C C . ALA A 1 205 ? 176.609 178.826 164.232 1.00 105.32 205 ALA A C 1
ATOM 1537 O O . ALA A 1 205 ? 176.157 179.487 163.291 1.00 105.32 205 ALA A O 1
ATOM 1539 N N . TYR A 1 206 ? 177.373 177.748 164.043 1.00 102.50 206 TYR A N 1
ATOM 1540 C CA . TYR A 1 206 ? 177.682 177.276 162.697 1.00 102.50 206 TYR A CA 1
ATOM 1541 C C . TYR A 1 206 ? 176.425 176.877 161.943 1.00 102.50 206 TYR A C 1
ATOM 1542 O O . TYR A 1 206 ? 176.387 176.964 160.712 1.00 102.50 206 TYR A O 1
ATOM 1551 N N . LYS A 1 207 ? 175.393 176.434 162.658 1.00 105.12 207 LYS A N 1
ATOM 1552 C CA . LYS A 1 207 ? 174.126 176.125 162.006 1.00 105.12 207 LYS A CA 1
ATOM 1553 C C . LYS A 1 207 ? 173.515 177.368 161.376 1.00 105.12 207 LYS A C 1
ATOM 1554 O O . LYS A 1 207 ? 172.967 177.308 160.269 1.00 105.12 207 LYS A O 1
ATOM 1560 N N . GLN A 1 208 ? 173.597 178.508 162.066 1.00 103.19 208 GLN A N 1
ATOM 1561 C CA . GLN A 1 208 ? 173.045 179.745 161.528 1.00 103.19 208 GLN A CA 1
ATOM 1562 C C . GLN A 1 208 ? 173.817 180.247 160.317 1.00 103.19 208 GLN A C 1
ATOM 1563 O O . GLN A 1 208 ? 173.309 181.105 159.590 1.00 103.19 208 GLN A O 1
ATOM 1569 N N . GLY A 1 209 ? 175.025 179.742 160.086 1.00 101.20 209 GLY A N 1
ATOM 1570 C CA . GLY A 1 209 ? 175.773 180.046 158.880 1.00 101.20 209 GLY A CA 1
ATOM 1571 C C . GLY A 1 209 ? 177.099 180.745 159.089 1.00 101.20 209 GLY A C 1
ATOM 1572 O O . GLY A 1 209 ? 177.886 180.823 158.136 1.00 101.20 209 GLY A O 1
ATOM 1573 N N . ARG A 1 210 ? 177.390 181.263 160.280 1.00 101.99 210 ARG A N 1
ATOM 1574 C CA . ARG A 1 210 ? 178.638 181.985 160.489 1.00 101.99 210 ARG A CA 1
ATOM 1575 C C . ARG A 1 210 ? 179.833 181.089 160.199 1.00 101.99 210 ARG A C 1
ATOM 1576 O O . ARG A 1 210 ? 179.882 179.935 160.626 1.00 101.99 210 ARG A O 1
ATOM 1584 N N . ARG A 1 211 ? 180.802 181.628 159.465 1.00 102.09 211 ARG A N 1
ATOM 1585 C CA . ARG A 1 211 ? 181.990 180.873 159.101 1.00 102.09 211 ARG A CA 1
ATOM 1586 C C . ARG A 1 211 ? 183.295 181.546 159.494 1.00 102.09 211 ARG A C 1
ATOM 1587 O O . ARG A 1 211 ? 184.336 180.882 159.463 1.00 102.09 211 ARG A O 1
ATOM 1595 N N . LYS A 1 212 ? 183.281 182.825 159.857 1.00 101.08 212 LYS A N 1
ATOM 1596 C CA . LYS A 1 212 ? 184.482 183.528 160.276 1.00 101.08 212 LYS A CA 1
ATOM 1597 C C . LYS A 1 212 ? 184.119 184.504 161.383 1.00 101.08 212 LYS A C 1
ATOM 1598 O O . LYS A 1 212 ? 182.955 184.873 161.552 1.00 101.08 212 LYS A O 1
ATOM 1604 N N . ILE A 1 213 ? 185.130 184.921 162.138 1.00 99.62 213 ILE A N 1
ATOM 1605 C CA . ILE A 1 213 ? 184.945 185.884 163.218 1.00 99.62 213 ILE A CA 1
ATOM 1606 C C . ILE A 1 213 ? 185.197 187.279 162.663 1.00 99.62 213 ILE A C 1
ATOM 1607 O O . ILE A 1 213 ? 186.264 187.548 162.102 1.00 99.62 213 ILE A O 1
ATOM 1612 N N . THR A 1 214 ? 184.219 188.174 162.831 1.00 102.54 214 THR A N 1
ATOM 1613 C CA . THR A 1 214 ? 184.247 189.477 162.176 1.00 102.54 214 THR A CA 1
ATOM 1614 C C . THR A 1 214 ? 184.065 190.631 163.158 1.00 102.54 214 THR A C 1
ATOM 1615 O O . THR A 1 214 ? 183.545 191.684 162.786 1.00 102.54 214 THR A O 1
ATOM 1619 N N . ASP A 1 215 ? 184.478 190.458 164.409 1.00 104.73 215 ASP A N 1
ATOM 1620 C CA . ASP A 1 215 ? 184.532 191.565 165.357 1.00 104.73 215 ASP A CA 1
ATOM 1621 C C . ASP A 1 215 ? 185.524 191.204 166.456 1.00 104.73 215 ASP A C 1
ATOM 1622 O O . ASP A 1 215 ? 186.235 190.199 166.368 1.00 104.73 215 ASP A O 1
ATOM 1627 N N . TYR A 1 216 ? 185.567 192.025 167.500 1.00 97.97 216 TYR A N 1
ATOM 1628 C CA . TYR A 1 216 ? 186.612 191.953 168.511 1.00 97.97 216 TYR A CA 1
ATOM 1629 C C . TYR A 1 216 ? 186.090 191.468 169.859 1.00 97.97 216 TYR A C 1
ATOM 1630 O O . TYR A 1 216 ? 186.656 191.798 170.902 1.00 97.97 216 TYR A O 1
ATOM 1639 N N . ARG A 1 217 ? 185.018 190.681 169.854 1.00 93.50 217 ARG A N 1
ATOM 1640 C CA . ARG A 1 217 ? 184.415 190.188 171.086 1.00 93.50 217 ARG A CA 1
ATOM 1641 C C . ARG A 1 217 ? 184.069 188.710 170.973 1.00 93.50 217 ARG A C 1
ATOM 1642 O O . ARG A 1 217 ? 182.976 188.284 171.354 1.00 93.50 217 ARG A O 1
ATOM 1650 N N . HIS A 1 218 ? 184.995 187.906 170.459 1.00 90.13 218 HIS A N 1
ATOM 1651 C CA . HIS A 1 218 ? 184.813 186.464 170.391 1.00 90.13 218 HIS A CA 1
ATOM 1652 C C . HIS A 1 218 ? 186.178 185.803 170.360 1.00 90.13 218 HIS A C 1
ATOM 1653 O O . HIS A 1 218 ? 187.127 186.347 169.794 1.00 90.13 218 HIS A O 1
ATOM 1660 N N . VAL A 1 219 ? 186.276 184.625 170.971 1.00 77.19 219 VAL A N 1
ATOM 1661 C CA . VAL A 1 219 ? 187.502 183.841 170.922 1.00 77.19 219 VAL A CA 1
ATOM 1662 C C . VAL A 1 219 ? 187.170 182.389 170.611 1.00 77.19 219 VAL A C 1
ATOM 1663 O O . VAL A 1 219 ? 186.073 181.903 170.903 1.00 77.19 219 VAL A O 1
ATOM 1667 N N . ARG A 1 220 ? 188.141 181.696 170.019 1.00 87.05 220 ARG A N 1
ATOM 1668 C CA . ARG A 1 220 ? 188.006 180.301 169.618 1.00 87.05 220 ARG A CA 1
ATOM 1669 C C . ARG A 1 220 ? 188.674 179.409 170.655 1.00 87.05 220 ARG A C 1
ATOM 1670 O O . ARG A 1 220 ? 189.883 179.517 170.884 1.00 87.05 220 ARG A O 1
ATOM 1678 N N . LEU A 1 221 ? 187.894 178.517 171.259 1.00 82.41 221 LEU A N 1
ATOM 1679 C CA . LEU A 1 221 ? 188.358 177.618 172.310 1.00 82.41 221 LEU A CA 1
ATOM 1680 C C . LEU A 1 221 ? 188.036 176.181 171.904 1.00 82.41 221 LEU A C 1
ATOM 1681 O O . LEU A 1 221 ? 186.920 175.706 172.130 1.00 82.41 221 LEU A O 1
ATOM 1686 N N . SER A 1 222 ? 189.051 175.526 171.317 1.00 86.74 222 SER A N 1
ATOM 1687 C CA . SER A 1 222 ? 188.982 174.098 170.897 1.00 86.74 222 SER A CA 1
ATOM 1688 C C . SER A 1 222 ? 187.568 173.557 170.698 1.00 86.74 222 SER A C 1
ATOM 1689 O O . SER A 1 222 ? 186.815 174.116 169.871 1.00 86.74 222 SER A O 1
ATOM 1692 N N . TYR A 1 223 ? 187.269 172.444 171.369 1.00 96.19 223 TYR A N 1
ATOM 1693 C CA . TYR A 1 223 ? 185.975 171.820 171.146 1.00 96.19 223 TYR A CA 1
ATOM 1694 C C . TYR A 1 223 ? 184.846 172.601 171.795 1.00 96.19 223 TYR A C 1
ATOM 1695 O O . TYR A 1 223 ? 183.677 172.271 171.579 1.00 96.19 223 TYR A O 1
ATOM 1704 N N . LEU A 1 224 ? 185.171 173.603 172.610 1.00 91.68 224 LEU A N 1
ATOM 1705 C CA . LEU A 1 224 ? 184.135 174.377 173.274 1.00 91.68 224 LEU A CA 1
ATOM 1706 C C . LEU A 1 224 ? 183.445 175.322 172.303 1.00 91.68 224 LEU A C 1
ATOM 1707 O O . LEU A 1 224 ? 182.282 175.683 172.512 1.00 91.68 224 LEU A O 1
ATOM 1712 N N . GLY A 1 225 ? 184.135 175.726 171.239 1.00 90.29 225 GLY A N 1
ATOM 1713 C CA . GLY A 1 225 ? 183.521 176.552 170.217 1.00 90.29 225 GLY A CA 1
ATOM 1714 C C . GLY A 1 225 ? 184.053 177.967 170.186 1.00 90.29 225 GLY A C 1
ATOM 1715 O O . GLY A 1 225 ? 185.266 178.181 170.145 1.00 90.29 225 GLY A O 1
ATOM 1716 N N . THR A 1 226 ? 183.155 178.946 170.185 1.00 94.22 226 THR A N 1
ATOM 1717 C CA . THR A 1 226 ? 183.533 180.348 170.273 1.00 94.22 226 THR A CA 1
ATOM 1718 C C . THR A 1 226 ? 182.786 180.978 171.433 1.00 94.22 226 THR A C 1
ATOM 1719 O O . THR A 1 226 ? 181.567 180.820 171.552 1.00 94.22 226 THR A O 1
ATOM 1723 N N . ILE A 1 227 ? 183.523 181.695 172.249 1.00 88.12 227 ILE A N 1
ATOM 1724 C CA . ILE A 1 227 ? 182.883 182.307 173.416 1.00 88.12 227 ILE A CA 1
ATOM 1725 C C . ILE A 1 227 ? 183.134 183.789 173.358 1.00 88.12 227 ILE A C 1
ATOM 1726 O O . ILE A 1 227 ? 184.169 184.170 172.893 1.00 88.12 227 ILE A O 1
ATOM 1731 N N . ARG A 1 228 ? 182.209 184.536 173.884 1.00 90.09 228 ARG A N 1
ATOM 1732 C CA . ARG A 1 228 ? 182.344 185.979 173.980 1.00 90.09 228 ARG A CA 1
ATOM 1733 C C . ARG A 1 228 ? 183.244 186.350 175.156 1.00 90.09 228 ARG A C 1
ATOM 1734 O O . ARG A 1 228 ? 183.506 185.546 176.051 1.00 90.09 228 ARG A O 1
ATOM 1742 N N . THR A 1 229 ? 183.732 187.588 175.139 1.00 91.23 229 THR A N 1
ATOM 1743 C CA . THR A 1 229 ? 184.554 188.122 176.214 1.00 91.23 229 THR A CA 1
ATOM 1744 C C . THR A 1 229 ? 183.983 189.456 176.674 1.00 91.23 229 THR A C 1
ATOM 1745 O O . THR A 1 229 ? 183.064 190.009 176.068 1.00 91.23 229 THR A O 1
ATOM 1749 N N . PHE A 1 230 ? 184.532 189.960 177.777 1.00 89.11 230 PHE A N 1
ATOM 1750 C CA . PHE A 1 230 ? 184.214 191.292 178.270 1.00 89.11 230 PHE A CA 1
ATOM 1751 C C . PHE A 1 230 ? 185.206 192.339 177.800 1.00 89.11 230 PHE A C 1
ATOM 1752 O O . PHE A 1 230 ? 184.834 193.503 177.630 1.00 89.11 230 PHE A O 1
ATOM 1760 N N . ASN A 1 231 ? 186.449 191.942 177.571 1.00 86.67 231 ASN A N 1
ATOM 1761 C CA . ASN A 1 231 ? 187.489 192.849 177.118 1.00 86.67 231 ASN A CA 1
ATOM 1762 C C . ASN A 1 231 ? 187.312 193.121 175.628 1.00 86.67 231 ASN A C 1
ATOM 1763 O O . ASN A 1 231 ? 186.272 192.835 175.031 1.00 86.67 231 ASN A O 1
ATOM 1768 N N . SER A 1 232 ? 188.335 193.701 175.016 1.00 85.58 232 SER A N 1
ATOM 1769 C CA . SER A 1 232 ? 188.418 193.855 173.574 1.00 85.58 232 SER A CA 1
ATOM 1770 C C . SER A 1 232 ? 189.633 193.091 173.083 1.00 85.58 232 SER A C 1
ATOM 1771 O O . SER A 1 232 ? 190.731 193.257 173.619 1.00 85.58 232 SER A O 1
ATOM 1774 N N . THR A 1 233 ? 189.439 192.263 172.066 1.00 86.63 233 THR A N 1
ATOM 1775 C CA . THR A 1 233 ? 190.537 191.471 171.536 1.00 86.63 233 THR A CA 1
ATOM 1776 C C . THR A 1 233 ? 191.453 192.272 170.627 1.00 86.63 233 THR A C 1
ATOM 1777 O O . THR A 1 233 ? 192.429 191.714 170.116 1.00 86.63 233 THR A O 1
ATOM 1781 N N . LYS A 1 234 ? 191.158 193.556 170.415 1.00 85.54 234 LYS A N 1
ATOM 1782 C CA . LYS A 1 234 ? 191.963 194.371 169.507 1.00 85.54 234 LYS A CA 1
ATOM 1783 C C . LYS A 1 234 ? 193.447 194.332 169.839 1.00 85.54 234 LYS A C 1
ATOM 1784 O O . LYS A 1 234 ? 194.240 193.965 168.953 1.00 85.54 234 LYS A O 1
ATOM 1790 N N . PRO A 1 235 ? 193.891 194.614 171.069 1.00 84.43 235 PRO A N 1
ATOM 1791 C CA . PRO A 1 235 ? 195.335 194.577 171.337 1.00 84.43 235 PRO A CA 1
ATOM 1792 C C . PRO A 1 235 ? 195.943 193.220 171.088 1.00 84.43 235 PRO A C 1
ATOM 1793 O O . PRO A 1 235 ? 197.159 193.126 170.895 1.00 84.43 235 PRO A O 1
ATOM 1797 N N . LEU A 1 236 ? 195.135 192.163 171.086 1.00 83.42 236 LEU A N 1
ATOM 1798 C CA . LEU A 1 236 ? 195.633 190.857 170.679 1.00 83.42 236 LEU A CA 1
ATOM 1799 C C . LEU A 1 236 ? 195.855 190.811 169.173 1.00 83.42 236 LEU A C 1
ATOM 1800 O O . LEU A 1 236 ? 196.970 190.553 168.707 1.00 83.42 236 LEU A O 1
ATOM 1805 N N . VAL A 1 237 ? 194.806 191.093 168.394 1.00 84.60 237 VAL A N 1
ATOM 1806 C CA . VAL A 1 237 ? 194.899 190.903 166.950 1.00 84.60 237 VAL A CA 1
ATOM 1807 C C . VAL A 1 237 ? 195.907 191.868 166.350 1.00 84.60 237 VAL A C 1
ATOM 1808 O O . VAL A 1 237 ? 196.681 191.504 165.457 1.00 84.60 237 VAL A O 1
ATOM 1812 N N . LYS A 1 238 ? 195.928 193.108 166.840 1.00 87.17 238 LYS A N 1
ATOM 1813 C CA . LYS A 1 238 ? 196.946 194.049 166.397 1.00 87.17 238 LYS A CA 1
ATOM 1814 C C . LYS A 1 238 ? 198.336 193.530 166.726 1.00 87.17 238 LYS A C 1
ATOM 1815 O O . LYS A 1 238 ? 199.269 193.681 165.930 1.00 87.17 238 LYS A O 1
ATOM 1821 N N . ALA A 1 239 ? 198.492 192.905 167.892 1.00 84.44 239 ALA A N 1
ATOM 1822 C CA . ALA A 1 239 ? 199.756 192.250 168.197 1.00 84.44 239 ALA A CA 1
ATOM 1823 C C . ALA A 1 239 ? 199.902 190.946 167.432 1.00 84.44 239 ALA A C 1
ATOM 1824 O O . ALA A 1 239 ? 201.027 190.510 167.164 1.00 84.44 239 ALA A O 1
ATOM 1826 N N . VAL A 1 240 ? 198.786 190.302 167.085 1.00 88.77 240 VAL A N 1
ATOM 1827 C CA . VAL A 1 240 ? 198.865 189.096 166.268 1.00 88.77 240 VAL A CA 1
ATOM 1828 C C . VAL A 1 240 ? 199.444 189.427 164.902 1.00 88.77 240 VAL A C 1
ATOM 1829 O O . VAL A 1 240 ? 200.326 188.721 164.399 1.00 88.77 240 VAL A O 1
ATOM 1833 N N . VAL A 1 241 ? 198.982 190.516 164.289 1.00 89.49 241 VAL A N 1
ATOM 1834 C CA . VAL A 1 241 ? 199.579 190.931 163.029 1.00 89.49 241 VAL A CA 1
ATOM 1835 C C . VAL A 1 241 ? 200.754 191.831 163.372 1.00 89.49 241 VAL A C 1
ATOM 1836 O O . VAL A 1 241 ? 200.697 193.053 163.200 1.00 89.49 241 VAL A O 1
ATOM 1840 N N . ALA A 1 242 ? 201.812 191.228 163.881 1.00 94.72 242 ALA A N 1
ATOM 1841 C CA . ALA A 1 242 ? 203.105 191.885 163.994 1.00 94.72 242 ALA A CA 1
ATOM 1842 C C . ALA A 1 242 ? 204.256 190.902 163.873 1.00 94.72 242 ALA A C 1
ATOM 1843 O O . ALA A 1 242 ? 205.408 191.314 164.028 1.00 94.72 242 ALA A O 1
ATOM 1845 N N . GLY A 1 243 ? 203.989 189.628 163.618 1.00 97.04 243 GLY A N 1
ATOM 1846 C CA . GLY A 1 243 ? 204.963 188.582 163.822 1.00 97.04 243 GLY A CA 1
ATOM 1847 C C . GLY A 1 243 ? 204.784 187.793 165.101 1.00 97.04 243 GLY A C 1
ATOM 1848 O O . GLY A 1 243 ? 205.758 187.199 165.577 1.00 97.04 243 GLY A O 1
ATOM 1849 N N . ALA A 1 244 ? 203.581 187.774 165.672 1.00 95.53 244 ALA A N 1
ATOM 1850 C CA . ALA A 1 244 ? 203.308 187.088 166.926 1.00 95.53 244 ALA A CA 1
ATOM 1851 C C . ALA A 1 244 ? 202.134 186.138 166.751 1.00 95.53 244 ALA A C 1
ATOM 1852 O O . ALA A 1 244 ? 201.127 186.490 166.131 1.00 95.53 244 ALA A O 1
ATOM 1854 N N . LYS A 1 245 ? 202.263 184.941 167.319 1.00 91.12 245 LYS A N 1
ATOM 1855 C CA . LYS A 1 245 ? 201.271 183.887 167.173 1.00 91.12 245 LYS A CA 1
ATOM 1856 C C . LYS A 1 245 ? 200.916 183.307 168.534 1.00 91.12 245 LYS A C 1
ATOM 1857 O O . LYS A 1 245 ? 201.774 183.163 169.408 1.00 91.12 245 LYS A O 1
ATOM 1863 N N . ILE A 1 246 ? 199.634 182.971 168.700 1.00 75.99 246 ILE A N 1
ATOM 1864 C CA . ILE A 1 246 ? 199.158 182.410 169.958 1.00 75.99 246 ILE A CA 1
ATOM 1865 C C . ILE A 1 246 ? 199.835 181.070 170.214 1.00 75.99 246 ILE A C 1
ATOM 1866 O O . ILE A 1 246 ? 200.092 180.293 169.286 1.00 75.99 246 ILE A O 1
ATOM 1871 N N . ARG A 1 247 ? 200.136 180.794 171.483 1.00 83.42 247 ARG A N 1
ATOM 1872 C CA . ARG A 1 247 ? 200.857 179.590 171.875 1.00 83.42 247 ARG A CA 1
ATOM 1873 C C . ARG A 1 247 ? 199.974 178.554 172.554 1.00 83.42 247 ARG A C 1
ATOM 1874 O O . ARG A 1 247 ? 200.032 177.374 172.206 1.00 83.42 247 ARG A O 1
ATOM 1882 N N . SER A 1 248 ? 199.163 178.959 173.523 1.00 71.99 248 SER A N 1
ATOM 1883 C CA . SER A 1 248 ? 198.272 178.044 174.225 1.00 71.99 248 SER A CA 1
ATOM 1884 C C . SER A 1 248 ? 197.276 178.883 175.003 1.00 71.99 248 SER A C 1
ATOM 1885 O O . SER A 1 248 ? 197.400 180.109 175.081 1.00 71.99 248 SER A O 1
ATOM 1888 N N . TYR A 1 249 ? 196.284 178.218 175.586 1.00 73.79 249 TYR A N 1
ATOM 1889 C CA . TYR A 1 249 ? 195.323 178.963 176.381 1.00 73.79 249 TYR A CA 1
ATOM 1890 C C . TYR A 1 249 ? 194.963 178.199 177.642 1.00 73.79 249 TYR A C 1
ATOM 1891 O O . TYR A 1 249 ? 194.804 176.977 177.618 1.00 73.79 249 TYR A O 1
ATOM 1900 N N . THR A 1 250 ? 194.824 178.937 178.738 1.00 76.32 250 THR A N 1
ATOM 1901 C CA . THR A 1 250 ? 194.524 178.371 180.046 1.00 76.32 250 THR A CA 1
ATOM 1902 C C . THR A 1 250 ? 193.226 178.957 180.576 1.00 76.32 250 THR A C 1
ATOM 1903 O O . THR A 1 250 ? 193.073 180.179 180.636 1.00 76.32 250 THR A O 1
ATOM 1907 N N . VAL A 1 251 ? 192.302 178.093 180.966 1.00 74.64 251 VAL A N 1
ATOM 1908 C CA . VAL A 1 251 ? 191.041 178.512 181.564 1.00 74.64 251 VAL A CA 1
ATOM 1909 C C . VAL A 1 251 ? 191.148 178.330 183.067 1.00 74.64 251 VAL A C 1
ATOM 1910 O O . VAL A 1 251 ? 191.758 177.363 183.542 1.00 74.64 251 VAL A O 1
ATOM 1914 N N . SER A 1 252 ? 190.565 179.265 183.819 1.00 83.61 252 SER A N 1
ATOM 1915 C CA . SER A 1 252 ? 190.621 179.249 185.272 1.00 83.61 252 SER A CA 1
ATOM 1916 C C . SER A 1 252 ? 189.309 179.770 185.835 1.00 83.61 252 SER A C 1
ATOM 1917 O O . SER A 1 252 ? 188.529 180.422 185.140 1.00 83.61 252 SER A O 1
ATOM 1920 N N . ARG A 1 253 ? 189.080 179.487 187.113 1.00 84.46 253 ARG A N 1
ATOM 1921 C CA . ARG A 1 253 ? 187.882 179.939 187.804 1.00 84.46 253 ARG A CA 1
ATOM 1922 C C . ARG A 1 253 ? 188.250 180.626 189.110 1.00 84.46 253 ARG A C 1
ATOM 1923 O O . ARG A 1 253 ? 189.192 180.221 189.795 1.00 84.46 253 ARG A O 1
ATOM 1931 N N . ASN A 1 254 ? 187.500 181.672 189.443 1.00 86.12 254 ASN A N 1
ATOM 1932 C CA . ASN A 1 254 ? 187.580 182.321 190.745 1.00 86.12 254 ASN A CA 1
ATOM 1933 C C . ASN A 1 254 ? 186.165 182.679 191.160 1.00 86.12 254 ASN A C 1
ATOM 1934 O O . ASN A 1 254 ? 185.471 183.391 190.429 1.00 86.12 254 ASN A O 1
ATOM 1939 N N . ALA A 1 255 ? 185.741 182.186 192.323 1.00 82.73 255 ALA A N 1
ATOM 1940 C CA . ALA A 1 255 ? 184.356 182.294 192.764 1.00 82.73 255 ALA A CA 1
ATOM 1941 C C . ALA A 1 255 ? 183.425 181.712 191.710 1.00 82.73 255 ALA A C 1
ATOM 1942 O O . ALA A 1 255 ? 183.479 180.512 191.426 1.00 82.73 255 ALA A O 1
ATOM 1944 N N . ASP A 1 256 ? 182.574 182.549 191.121 1.00 88.38 256 ASP A N 1
ATOM 1945 C CA . ASP A 1 256 ? 181.677 182.130 190.053 1.00 88.38 256 ASP A CA 1
ATOM 1946 C C . ASP A 1 256 ? 182.016 182.831 188.743 1.00 88.38 256 ASP A C 1
ATOM 1947 O O . ASP A 1 256 ? 181.138 183.084 187.919 1.00 88.38 256 ASP A O 1
ATOM 1952 N N . ARG A 1 257 ? 183.288 183.151 188.544 1.00 82.86 257 ARG A N 1
ATOM 1953 C CA . ARG A 1 257 ? 183.749 183.857 187.361 1.00 82.86 257 ARG A CA 1
ATOM 1954 C C . ARG A 1 257 ? 184.826 183.042 186.667 1.00 82.86 257 ARG A C 1
ATOM 1955 O O . ARG A 1 257 ? 185.671 182.426 187.321 1.00 82.86 257 ARG A O 1
ATOM 1963 N N . TRP A 1 258 ? 184.786 183.034 185.340 1.00 77.45 258 TRP A N 1
ATOM 1964 C CA . TRP A 1 258 ? 185.720 182.275 184.525 1.00 77.45 258 TRP A CA 1
ATOM 1965 C C . TRP A 1 258 ? 186.631 183.226 183.769 1.00 77.45 258 TRP A C 1
ATOM 1966 O O . TRP A 1 258 ? 186.191 184.274 183.293 1.00 77.45 258 TRP A O 1
ATOM 1977 N N . TYR A 1 259 ? 187.901 182.864 183.672 1.00 71.86 259 TYR A N 1
ATOM 1978 C CA . TYR A 1 259 ? 188.899 183.695 183.023 1.00 71.86 259 TYR A CA 1
ATOM 1979 C C . TYR A 1 259 ? 189.694 182.839 182.055 1.00 71.86 259 TYR A C 1
ATOM 1980 O O . TYR A 1 259 ? 189.839 181.632 182.255 1.00 71.86 259 TYR A O 1
ATOM 1989 N N . VAL A 1 260 ? 190.214 183.465 181.003 1.00 69.37 260 VAL A N 1
ATOM 1990 C CA . VAL A 1 260 ? 191.039 182.761 180.031 1.00 69.37 260 VAL A CA 1
ATOM 1991 C C . VAL A 1 260 ? 192.286 183.583 179.759 1.00 69.37 260 VAL A C 1
ATOM 1992 O O . VAL A 1 260 ? 192.208 184.798 179.557 1.00 69.37 260 VAL A O 1
ATOM 1996 N N . SER A 1 261 ? 193.434 182.922 179.761 1.00 73.71 261 SER A N 1
ATOM 1997 C CA . SER A 1 261 ? 194.701 183.557 179.442 1.00 73.71 261 SER A CA 1
ATOM 1998 C C . SER A 1 261 ? 195.230 182.960 178.152 1.00 73.71 261 SER A C 1
ATOM 1999 O O . SER A 1 261 ? 195.452 181.747 178.074 1.00 73.71 261 SER A O 1
ATOM 2002 N N . PHE A 1 262 ? 195.419 183.806 177.146 1.00 70.14 262 PHE A N 1
ATOM 2003 C CA . PHE A 1 262 ? 196.116 183.427 175.930 1.00 70.14 262 PHE A CA 1
ATOM 2004 C C . PHE A 1 262 ? 197.585 183.743 176.124 1.00 70.14 262 PHE A C 1
ATOM 2005 O O . PHE A 1 262 ? 197.940 184.889 176.417 1.00 70.14 262 PHE A O 1
ATOM 2013 N N . LEU A 1 263 ? 198.435 182.740 175.980 1.00 74.73 263 LEU A N 1
ATOM 2014 C CA . LEU A 1 263 ? 199.868 182.957 176.074 1.00 74.73 263 LEU A CA 1
ATOM 2015 C C . LEU A 1 263 ? 200.386 183.309 174.686 1.00 74.73 263 LEU A C 1
ATOM 2016 O O . LEU A 1 263 ? 200.200 182.540 173.739 1.00 74.73 263 LEU A O 1
ATOM 2021 N N . VAL A 1 264 ? 201.027 184.468 174.563 1.00 77.62 264 VAL A N 1
ATOM 2022 C CA . VAL A 1 264 ? 201.438 185.015 173.277 1.00 77.62 264 VAL A CA 1
ATOM 2023 C C . VAL A 1 264 ? 202.956 185.067 173.229 1.00 77.62 264 VAL A C 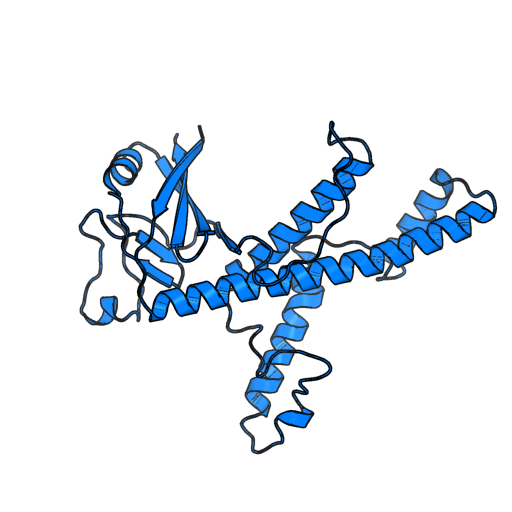1
ATOM 2024 O O . VAL A 1 264 ? 203.600 185.511 174.188 1.00 77.62 264 VAL A O 1
ATOM 2028 N N . LYS A 1 265 ? 203.521 184.606 172.118 1.00 88.09 265 LYS A N 1
ATOM 2029 C CA . LYS A 1 265 ? 204.964 184.587 171.900 1.00 88.09 265 LYS A CA 1
ATOM 2030 C C . LYS A 1 265 ? 205.301 185.537 170.756 1.00 88.09 265 LYS A C 1
ATOM 2031 O O . LYS A 1 265 ? 205.179 185.177 169.582 1.00 88.09 265 LYS A O 1
ATOM 2037 N N . PHE A 1 266 ? 205.733 186.746 171.104 1.00 93.53 266 PHE A N 1
ATOM 2038 C CA . PHE A 1 266 ? 206.195 187.703 170.113 1.00 93.53 266 PHE A CA 1
ATOM 2039 C C . PHE A 1 266 ? 207.521 187.250 169.512 1.00 93.53 266 PHE A C 1
ATOM 2040 O O . PHE A 1 266 ? 208.272 186.472 170.106 1.00 93.53 266 PHE A O 1
ATOM 2048 N N . SER A 1 267 ? 207.806 187.752 168.318 1.00 94.45 267 SER A N 1
ATOM 2049 C CA . SER A 1 267 ? 209.052 187.429 167.641 1.00 94.45 267 SER A CA 1
ATOM 2050 C C . SER A 1 267 ? 209.383 188.470 166.581 1.00 94.45 267 SER A C 1
ATOM 2051 O O . SER A 1 267 ? 210.361 188.331 165.848 1.00 94.45 267 SER A O 1
#

Foldseek 3Di:
DKDKDKFWFDFDPVLVVLLVVLLVLLQVLLQVLQVLQVVLVVVVVVVVVVVVVVPDDPVVCVVVLVVVVVVDVSSDHDALPVCCVPPLVVVVVLLVVLVVPVVPPDDNCVSPPCPVPPDPGRDSNVRDPQSNSQSRNVNRVQQVVQVCLPDPHDPDDRDDHDDRDDPPPDWGKGKFWDDADKFFFFGFWDPPDPVVVVPGGGHDAFFWIQDGPSTITGTDDGCVVVVVQVPPQKDWTIKMWTDDDHIIMMMTMIDHD

Solvent-accessible surface area: 15919 Å² total; per-residue (Å²): 129,110,115,60,18,109,9,102,6,62,33,86,157,85,24,38,78,30,1,127,127,5,9,20,4,7,55,79,0,17,41,48,2,0,35,47,8,76,94,10,55,107,38,80,71,66,56,92,103,157,104,99,99,144,99,18,70,53,90,71,8,55,71,48,36,69,69,41,31,101,82,34,114,133,36,104,83,30,97,109,36,37,4,15,103,84,69,4,47,63,21,38,126,118,5,68,97,8,62,108,114,62,110,103,82,61,65,80,66,114,40,15,46,118,103,103,38,102,18,72,104,17,80,1,48,97,28,52,80,92,1,0,44,3,0,2,84,62,0,24,95,25,22,91,58,19,135,32,18,95,103,55,170,118,102,73,218,111,61,40,88,21,181,82,46,112,172,68,108,54,142,22,30,4,52,2,49,44,129,74,109,25,5,6,94,50,28,34,11,58,203,42,26,113,32,55,145,157,35,136,125,122,6,113,68,61,98,36,0,8,0,14,87,19,1,16,4,110,0,101,67,54,0,96,76,0,10,119,15,52,128,79,44,5,134,29,117,15,1,42,0,11,63,61,66,120,91,14,46,0,30,0,64,1,70,63,124

InterPro domains:
  IPR001959 Probable transposase, IS891/IS1136/IS1341 [PF01385] (275-395)
  IPR010095 Cas12f1-like, TNB domain [PF07282] (423-491)
  IPR021027 Transposase, putative, helix-turn-helix domain [PF12323] (12-43)

B-factor: mean 141.0, std 49.84, range [20.0, 361.65]

Sequence (257 aa):
NLRAYKFRLDPNQAQTTALYQAVGAARYTYNMLTAYNLEVNRLRDDYWKRRHDEDISDADIKKELNALAKEDKRYKQLNYGAFGTQYLTPEKKRHEQAEHRIENGEDPSVVWNQETERSANPWLHTANQRVLVSGLQNASDAWDNFWASRTGKRAGRLVGTPRFKKKGVSRDSFTVPAPEKMGAYGTAYLRGEPAYKQGRRKITDYRHVRLSYLGTIRTFNSTKPLVKAVVAGAKIRSYTVSRNADRWYVSFLVKFS

Secondary structure (DSSP, 8-state):
-EEEEEEEB---HHHHHHHHHHHHHHHHHHHHHHHHHHHHHHHHHHHHHHHHTT---HHHHHHHHHHHHTT-GGG----TTHHIIIIIHHHHHHHHHHHHHHTTT--HHHHS-TTT---SS--TTSS-HHHHHHHHHHHHHHHHHHHHHHTT---SS---------TTTS--EEEEETTSSEESTT-B--TTSHHHHHT--B--SSS-EEEGGGEEE-BSS-SHHHHHHHTTT-EEEEEEEEEETTEEEEEEEEE--